Protein AF-E8ZJI5-F1 (afdb_monomer_lite)

Structure (mmCIF, N/CA/C/O backbone):
data_AF-E8ZJI5-F1
#
_entry.id   AF-E8ZJI5-F1
#
loop_
_atom_site.group_PDB
_atom_site.id
_atom_site.type_symbol
_atom_site.label_atom_id
_atom_site.label_alt_id
_atom_site.label_comp_id
_atom_site.label_asym_id
_atom_site.label_entity_id
_atom_site.label_seq_id
_atom_site.pdbx_PDB_ins_code
_atom_site.Cartn_x
_atom_site.Cartn_y
_atom_site.Cartn_z
_atom_site.occupancy
_atom_site.B_iso_or_equiv
_atom_site.auth_seq_id
_atom_site.auth_comp_id
_atom_site.auth_asym_id
_atom_site.auth_atom_id
_atom_site.pdbx_PDB_model_num
ATOM 1 N N . MET A 1 1 ? 76.045 -43.311 -10.859 1.00 39.94 1 MET A N 1
ATOM 2 C CA . MET A 1 1 ? 77.302 -42.889 -11.518 1.00 39.94 1 MET A CA 1
ATOM 3 C C . MET A 1 1 ? 77.011 -41.690 -12.413 1.00 39.94 1 MET A C 1
ATOM 5 O O . MET A 1 1 ? 76.041 -41.755 -13.151 1.00 39.94 1 MET A O 1
ATOM 9 N N . LYS A 1 2 ? 77.881 -40.670 -12.341 1.00 37.06 2 LYS A N 1
ATOM 10 C CA . LYS A 1 2 ? 78.012 -39.475 -13.206 1.00 37.06 2 LYS A CA 1
ATOM 11 C C . LYS A 1 2 ? 77.005 -38.320 -13.016 1.00 37.06 2 LYS A C 1
ATOM 13 O O . LYS A 1 2 ? 75.982 -38.214 -13.674 1.00 37.06 2 LYS A O 1
ATOM 18 N N . THR A 1 3 ? 77.405 -37.449 -12.089 1.00 43.47 3 THR A N 1
ATOM 19 C CA . THR A 1 3 ? 77.379 -35.973 -12.098 1.00 43.47 3 THR A CA 1
ATOM 20 C C . THR A 1 3 ? 77.314 -35.310 -13.476 1.00 43.47 3 THR A C 1
ATOM 22 O O . THR A 1 3 ? 78.078 -35.705 -14.350 1.00 43.47 3 THR A O 1
ATOM 25 N N . THR A 1 4 ? 76.581 -34.193 -13.606 1.00 48.53 4 THR A N 1
ATOM 26 C CA . THR A 1 4 ? 77.121 -32.931 -14.167 1.00 48.53 4 THR A CA 1
ATOM 27 C C . THR A 1 4 ? 76.266 -31.731 -13.729 1.00 48.53 4 THR A C 1
ATOM 29 O O . THR A 1 4 ? 75.104 -31.610 -14.107 1.00 48.53 4 THR A O 1
ATOM 32 N N . SER A 1 5 ? 76.859 -30.844 -12.929 1.00 48.38 5 SER A N 1
ATOM 33 C CA . SER A 1 5 ? 76.393 -29.473 -12.704 1.00 48.38 5 SER A CA 1
ATOM 34 C C . SER A 1 5 ? 76.771 -28.608 -13.907 1.00 48.38 5 SER A C 1
ATOM 36 O O . SER A 1 5 ? 77.903 -28.705 -14.377 1.00 48.38 5 SER A O 1
ATOM 38 N N . ALA A 1 6 ? 75.883 -27.720 -14.354 1.00 46.47 6 ALA A N 1
ATOM 39 C CA . ALA A 1 6 ? 76.233 -26.636 -15.270 1.00 46.47 6 ALA A CA 1
ATOM 40 C C . ALA A 1 6 ? 75.954 -25.293 -14.586 1.00 46.47 6 ALA A C 1
ATOM 42 O O . ALA A 1 6 ? 74.810 -24.884 -14.405 1.00 46.47 6 ALA A O 1
ATOM 43 N N . ILE A 1 7 ? 77.041 -24.648 -14.167 1.00 46.47 7 ILE A N 1
ATOM 44 C CA . ILE A 1 7 ? 77.102 -23.255 -13.735 1.00 46.47 7 ILE A CA 1
ATOM 45 C C . ILE A 1 7 ? 77.249 -22.423 -15.010 1.00 46.47 7 ILE A C 1
ATOM 47 O O . ILE A 1 7 ? 78.198 -22.639 -15.762 1.00 46.47 7 ILE A O 1
ATOM 51 N N . LEU A 1 8 ? 76.350 -21.466 -15.241 1.00 43.97 8 LEU A N 1
ATOM 52 C CA . LEU A 1 8 ? 76.542 -20.411 -16.236 1.00 43.97 8 LEU A CA 1
ATOM 53 C C . LEU A 1 8 ? 76.565 -19.056 -15.528 1.00 43.97 8 LEU A C 1
ATOM 55 O O . LEU A 1 8 ? 75.548 -18.470 -15.172 1.00 43.97 8 LEU A O 1
ATOM 59 N N . THR A 1 9 ? 77.809 -18.668 -15.260 1.00 46.28 9 THR A N 1
ATOM 60 C CA . THR A 1 9 ? 78.393 -17.325 -15.194 1.00 46.28 9 THR A CA 1
ATOM 61 C C . THR A 1 9 ? 77.466 -16.155 -15.518 1.00 46.28 9 THR A C 1
ATOM 63 O O . THR A 1 9 ? 76.988 -16.008 -16.642 1.00 46.28 9 THR A O 1
ATOM 66 N N . GLY A 1 10 ? 77.319 -15.269 -14.532 1.00 39.16 10 GLY A N 1
ATOM 67 C CA . GLY A 1 10 ? 76.738 -13.948 -14.702 1.00 39.16 10 GLY A CA 1
ATOM 68 C C . GLY A 1 10 ? 77.656 -13.007 -15.481 1.00 39.16 10 GLY A C 1
ATOM 69 O O . GLY A 1 10 ? 78.854 -12.916 -15.220 1.00 39.16 10 GLY A O 1
ATOM 70 N N . THR A 1 11 ? 77.056 -12.263 -16.401 1.00 43.81 11 THR A N 1
ATOM 71 C CA . THR A 1 11 ? 77.606 -11.036 -16.978 1.00 43.81 11 THR A CA 1
ATOM 72 C C . THR A 1 11 ? 76.845 -9.857 -16.394 1.00 43.81 11 THR A C 1
ATOM 74 O O . THR A 1 11 ? 75.669 -9.654 -16.692 1.00 43.81 11 THR A O 1
ATOM 77 N N . ALA A 1 12 ? 77.523 -9.079 -15.553 1.00 47.72 12 ALA A N 1
ATOM 78 C CA . ALA A 1 12 ? 77.104 -7.731 -15.213 1.00 47.72 12 ALA A CA 1
ATOM 79 C C . ALA A 1 12 ? 77.408 -6.826 -16.414 1.00 47.72 12 ALA A C 1
ATOM 81 O O . ALA A 1 12 ? 78.571 -6.610 -16.748 1.00 47.72 12 ALA A O 1
ATOM 82 N N . ALA A 1 13 ? 76.367 -6.313 -17.066 1.00 40.41 13 ALA A N 1
ATOM 83 C CA . ALA A 1 13 ? 76.476 -5.220 -18.021 1.00 40.41 13 ALA A CA 1
ATOM 84 C C . ALA A 1 13 ? 75.663 -4.041 -17.483 1.00 40.41 13 ALA A C 1
ATOM 86 O O . ALA A 1 13 ? 74.434 -4.055 -17.443 1.00 40.41 13 ALA A O 1
ATOM 87 N N . THR A 1 14 ? 76.383 -3.034 -17.007 1.00 45.28 14 THR A N 1
ATOM 88 C CA . THR A 1 14 ? 75.877 -1.702 -16.696 1.00 45.28 14 THR A CA 1
ATOM 89 C C . THR A 1 14 ? 75.552 -0.959 -17.993 1.00 45.28 14 THR A C 1
ATOM 91 O O . THR A 1 14 ? 76.446 -0.767 -18.813 1.00 45.28 14 THR A O 1
ATOM 94 N N . GLY A 1 15 ? 74.314 -0.474 -18.135 1.00 34.88 15 GLY A N 1
ATOM 95 C CA . GLY A 1 15 ? 73.959 0.611 -19.060 1.00 34.88 15 GLY A CA 1
ATOM 96 C C . GLY A 1 15 ? 73.002 0.235 -20.197 1.00 34.88 15 GLY A C 1
ATOM 97 O O . GLY A 1 15 ? 73.343 -0.560 -21.063 1.00 34.88 15 GLY A O 1
ATOM 98 N N . GLY A 1 16 ? 71.831 0.886 -20.225 1.00 34.72 16 GLY A N 1
ATOM 99 C CA . GLY A 1 16 ? 70.962 0.976 -21.407 1.00 34.72 16 GLY A CA 1
ATOM 100 C C . GLY A 1 16 ? 69.509 0.558 -21.174 1.00 34.72 16 GLY A C 1
ATOM 101 O O . GLY A 1 16 ? 69.156 -0.604 -21.334 1.00 34.72 16 GLY A O 1
ATOM 102 N N . VAL A 1 17 ? 68.642 1.518 -20.842 1.00 48.22 17 VAL A N 1
ATOM 103 C CA . VAL A 1 17 ? 67.180 1.362 -20.903 1.00 48.22 17 VAL A CA 1
ATOM 104 C C . VAL A 1 17 ? 66.718 1.471 -22.356 1.00 48.22 17 VAL A C 1
ATOM 106 O O . VAL A 1 17 ? 66.719 2.566 -22.905 1.00 48.22 17 VAL A O 1
ATOM 109 N N . VAL A 1 18 ? 66.293 0.373 -22.989 1.00 37.53 18 VAL A N 1
ATOM 110 C CA . VAL A 1 18 ? 65.524 0.456 -24.242 1.00 37.53 18 VAL A CA 1
ATOM 111 C C . VAL A 1 18 ? 64.517 -0.695 -24.343 1.00 37.53 18 VAL A C 1
ATOM 113 O O . VAL A 1 18 ? 64.884 -1.836 -24.583 1.00 37.53 18 VAL A O 1
ATOM 116 N N . GLY A 1 19 ? 63.247 -0.346 -24.116 1.00 37.66 19 GLY A N 1
ATOM 117 C CA . GLY A 1 19 ? 62.055 -0.811 -24.836 1.00 37.66 19 GLY A CA 1
ATOM 118 C C . GLY A 1 19 ? 61.791 -2.310 -25.014 1.00 37.66 19 GLY A C 1
ATOM 119 O O . GLY A 1 19 ? 62.489 -2.988 -25.754 1.00 37.66 19 GLY A O 1
ATOM 120 N N . GLY A 1 20 ? 60.642 -2.771 -24.500 1.00 36.19 20 GLY A N 1
ATOM 121 C CA . GLY A 1 20 ? 59.938 -3.891 -25.142 1.00 36.19 20 GLY A CA 1
ATOM 122 C C . GLY A 1 20 ? 59.318 -4.957 -24.245 1.00 36.19 20 GLY A C 1
ATOM 123 O O . GLY A 1 20 ? 59.154 -6.084 -24.696 1.00 36.19 20 GLY A O 1
ATOM 124 N N . GLY A 1 21 ? 58.948 -4.651 -23.000 1.00 35.22 21 GLY A N 1
ATOM 125 C CA . GLY A 1 21 ? 58.013 -5.504 -22.264 1.00 35.22 21 GLY A CA 1
ATOM 126 C C . GLY A 1 21 ? 56.609 -5.329 -22.839 1.00 35.22 21 GLY A C 1
ATOM 127 O O . GLY A 1 21 ? 55.960 -4.321 -22.566 1.00 35.22 21 GLY A O 1
ATOM 128 N N . VAL A 1 22 ? 56.149 -6.278 -23.657 1.00 41.22 22 VAL A N 1
ATOM 129 C CA . VAL A 1 22 ? 54.757 -6.334 -24.118 1.00 41.22 22 VAL A CA 1
ATOM 130 C C . VAL A 1 22 ? 53.882 -6.596 -22.894 1.00 41.22 22 VAL A C 1
ATOM 132 O O . VAL A 1 22 ? 53.711 -7.731 -22.454 1.00 41.22 22 VAL A O 1
ATOM 135 N N . LEU A 1 23 ? 53.356 -5.519 -22.314 1.00 46.84 23 LEU A N 1
ATOM 136 C CA . LEU A 1 23 ? 52.277 -5.570 -21.341 1.00 46.84 23 LEU A CA 1
ATOM 137 C C . LEU A 1 23 ? 51.040 -6.109 -22.062 1.00 46.84 23 LEU A C 1
ATOM 139 O O . LEU A 1 23 ? 50.277 -5.361 -22.673 1.00 46.84 23 LEU A O 1
ATOM 143 N N . ALA A 1 24 ? 50.831 -7.421 -21.983 1.00 45.28 24 ALA A N 1
ATOM 144 C CA . ALA A 1 24 ? 49.543 -8.044 -22.245 1.00 45.28 24 ALA A CA 1
ATOM 145 C C . ALA A 1 24 ? 48.567 -7.662 -21.116 1.00 45.28 24 ALA A C 1
ATOM 147 O O . ALA A 1 24 ? 48.206 -8.479 -20.280 1.00 45.28 24 ALA A O 1
ATOM 148 N N . ASN A 1 25 ? 48.176 -6.386 -21.074 1.00 40.84 25 ASN A N 1
ATOM 149 C CA . ASN A 1 25 ? 47.052 -5.889 -20.278 1.00 40.84 25 ASN A CA 1
ATOM 150 C C . ASN A 1 25 ? 45.928 -5.363 -21.188 1.00 40.84 25 ASN A C 1
ATOM 152 O O . ASN A 1 25 ? 45.152 -4.485 -20.818 1.00 40.84 25 ASN A O 1
ATOM 156 N N . SER A 1 26 ? 45.865 -5.891 -22.411 1.00 48.03 26 SER A N 1
ATOM 157 C CA . SER A 1 26 ? 44.694 -5.794 -23.273 1.00 48.03 26 SER A CA 1
ATOM 158 C C . SER A 1 26 ? 43.742 -6.924 -22.886 1.00 48.03 26 SER A C 1
ATOM 160 O O . SER A 1 26 ? 44.192 -8.057 -22.742 1.00 48.03 26 SER A O 1
ATOM 162 N N . LEU A 1 27 ? 42.449 -6.608 -22.760 1.00 43.88 27 LEU A N 1
ATOM 163 C CA . LEU A 1 27 ? 41.296 -7.502 -22.526 1.00 43.88 27 LEU A CA 1
ATOM 164 C C . LEU A 1 27 ? 40.673 -7.558 -21.116 1.00 43.88 27 LEU A C 1
ATOM 166 O O . LEU A 1 27 ? 39.803 -8.390 -20.881 1.00 43.88 27 LEU A O 1
ATOM 170 N N . ILE A 1 28 ? 40.957 -6.604 -20.222 1.00 43.75 28 ILE A N 1
ATOM 171 C CA . ILE A 1 28 ? 39.972 -6.228 -19.180 1.00 43.75 28 ILE A CA 1
ATOM 172 C C . ILE A 1 28 ? 39.626 -4.740 -19.290 1.00 43.75 28 ILE A C 1
ATOM 174 O O . ILE A 1 28 ? 39.420 -4.035 -18.310 1.00 43.75 28 ILE A O 1
ATOM 178 N N . SER A 1 29 ? 39.442 -4.251 -20.515 1.00 42.91 29 SER A N 1
ATOM 179 C CA . SER A 1 29 ? 38.336 -3.324 -20.728 1.00 42.91 29 SER A CA 1
ATOM 180 C C . SER A 1 29 ? 37.063 -4.162 -20.648 1.00 42.91 29 SER A C 1
ATOM 182 O O . SER A 1 29 ? 36.496 -4.544 -21.672 1.00 42.91 29 SER A O 1
ATOM 184 N N . LYS A 1 30 ? 36.628 -4.490 -19.420 1.00 46.84 30 LYS A N 1
ATOM 185 C CA . LYS A 1 30 ? 35.205 -4.718 -19.171 1.00 46.84 30 LYS A CA 1
ATOM 186 C C . LYS A 1 30 ? 34.538 -3.496 -19.781 1.00 46.84 30 LYS A C 1
ATOM 188 O O . LYS A 1 30 ? 34.668 -2.401 -19.240 1.00 46.84 30 LYS A O 1
ATOM 193 N N . SER A 1 31 ? 33.912 -3.668 -20.941 1.00 43.72 31 SER A N 1
ATOM 194 C CA . SER A 1 31 ? 32.848 -2.785 -21.388 1.00 43.72 31 SER A CA 1
ATOM 195 C C . SER A 1 31 ? 32.035 -2.498 -20.138 1.00 43.72 31 SER A C 1
ATOM 197 O O . SER A 1 31 ? 31.505 -3.449 -19.561 1.00 43.72 31 SER A O 1
ATOM 199 N N . ALA A 1 32 ? 32.070 -1.261 -19.639 1.00 53.00 32 ALA A N 1
ATOM 200 C CA . ALA A 1 32 ? 31.266 -0.876 -18.495 1.00 53.00 32 ALA A CA 1
ATOM 201 C C . ALA A 1 32 ? 29.841 -1.282 -18.864 1.00 53.00 32 ALA A C 1
ATOM 203 O O . ALA A 1 32 ? 29.252 -0.696 -19.774 1.00 53.00 32 ALA A O 1
ATOM 204 N N . SER A 1 33 ? 29.363 -2.387 -18.287 1.00 60.91 33 SER A N 1
ATOM 205 C CA . SER A 1 33 ? 28.021 -2.886 -18.522 1.00 60.91 33 SER A CA 1
ATOM 206 C C . SER A 1 33 ? 27.134 -1.744 -18.093 1.00 60.91 33 SER A C 1
ATOM 208 O O . SER A 1 33 ? 27.156 -1.347 -16.926 1.00 60.91 33 SER A O 1
ATOM 210 N N . LYS A 1 34 ? 26.501 -1.112 -19.073 1.00 84.38 34 LYS A N 1
ATOM 211 C CA . LYS A 1 34 ? 25.777 0.118 -18.836 1.00 84.38 34 LYS A CA 1
ATOM 212 C C . LYS A 1 34 ? 24.629 -0.206 -17.893 1.00 84.38 34 LYS A C 1
ATOM 214 O O . LYS A 1 34 ? 23.803 -1.045 -18.233 1.00 84.38 34 LYS A O 1
ATOM 219 N N . GLU A 1 35 ? 24.636 0.417 -16.718 1.00 92.81 35 GLU A N 1
ATOM 220 C CA . GLU A 1 35 ? 23.623 0.211 -15.682 1.00 92.81 35 GLU A CA 1
ATOM 221 C C . GLU A 1 35 ? 22.230 0.418 -16.292 1.00 92.81 35 GLU A C 1
ATOM 223 O O . GLU A 1 35 ? 21.952 1.459 -16.903 1.00 92.81 35 GLU A O 1
ATOM 228 N N . THR A 1 36 ? 21.368 -0.586 -16.170 1.00 96.44 36 THR A N 1
ATOM 229 C CA . THR A 1 36 ? 19.973 -0.491 -16.605 1.00 96.44 36 THR A CA 1
ATOM 230 C C . THR A 1 36 ? 19.117 0.183 -15.533 1.00 96.44 36 THR A C 1
ATOM 232 O O . THR A 1 36 ? 19.521 0.323 -14.376 1.00 96.44 36 THR A O 1
ATOM 235 N N . LEU A 1 37 ? 17.904 0.605 -15.891 1.00 96.44 37 LEU A N 1
ATOM 236 C CA . LEU A 1 37 ? 16.931 1.083 -14.904 1.00 96.44 37 LEU A CA 1
ATOM 237 C C . LEU A 1 37 ? 16.565 -0.019 -13.892 1.00 96.44 37 LEU A C 1
ATOM 239 O O . LEU A 1 37 ? 16.388 0.275 -12.712 1.00 96.44 37 LEU A O 1
ATOM 243 N N . GLY A 1 38 ? 16.530 -1.287 -14.309 1.00 95.06 38 GLY A N 1
ATOM 244 C CA . GLY A 1 38 ? 16.364 -2.431 -13.410 1.00 95.06 38 GLY A CA 1
ATOM 245 C C . GLY A 1 38 ? 17.505 -2.566 -12.398 1.00 95.06 38 GLY A C 1
ATOM 246 O O . GLY A 1 38 ? 17.247 -2.715 -11.202 1.00 95.06 38 GLY A O 1
ATOM 247 N N . ASP A 1 39 ? 18.758 -2.435 -12.846 1.00 95.12 39 ASP A N 1
ATOM 248 C CA . ASP A 1 39 ? 19.930 -2.462 -11.957 1.00 95.12 39 ASP A CA 1
ATOM 249 C C . ASP A 1 39 ? 19.874 -1.339 -10.916 1.00 95.12 39 ASP A C 1
ATOM 251 O O . ASP A 1 39 ? 20.183 -1.559 -9.743 1.00 95.12 39 ASP A O 1
ATOM 255 N N . TYR A 1 40 ? 19.407 -0.153 -11.319 1.00 95.50 40 TYR A N 1
ATOM 256 C CA . TYR A 1 40 ? 19.201 0.969 -10.409 1.00 95.50 40 TYR A CA 1
ATOM 257 C C . TYR A 1 40 ? 18.232 0.616 -9.273 1.00 95.50 40 TYR A C 1
ATOM 259 O O . TYR A 1 40 ? 18.590 0.781 -8.104 1.00 95.50 40 TYR A O 1
ATOM 267 N N . PHE A 1 41 ? 17.042 0.089 -9.578 1.00 96.00 41 PHE A N 1
ATOM 268 C CA . PHE A 1 41 ? 16.063 -0.274 -8.545 1.00 96.00 41 PHE A CA 1
ATOM 269 C C . PHE A 1 41 ? 16.567 -1.401 -7.638 1.00 96.00 41 PHE A C 1
ATOM 271 O O . PHE A 1 41 ? 16.443 -1.309 -6.412 1.00 96.00 41 PHE A O 1
ATOM 278 N N . ASN A 1 42 ? 17.244 -2.399 -8.210 1.00 94.06 42 ASN A N 1
ATOM 279 C CA . ASN A 1 42 ? 17.876 -3.472 -7.444 1.00 94.06 42 ASN A CA 1
ATOM 280 C C . ASN A 1 42 ? 18.959 -2.932 -6.494 1.00 94.06 42 ASN A C 1
ATOM 282 O O . ASN A 1 42 ? 19.007 -3.318 -5.325 1.00 94.06 42 ASN A O 1
ATOM 286 N N . SER A 1 43 ? 19.786 -1.978 -6.944 1.00 94.88 43 SER A N 1
ATOM 287 C CA . SER A 1 43 ? 20.812 -1.335 -6.105 1.00 94.88 43 SER A CA 1
ATOM 288 C C . SER A 1 43 ? 20.215 -0.554 -4.926 1.00 94.88 43 SER A C 1
ATOM 290 O O . SER A 1 43 ? 20.830 -0.447 -3.863 1.00 94.88 43 SER A O 1
ATOM 292 N N . LYS A 1 44 ? 18.987 -0.045 -5.090 1.00 94.81 44 LYS A N 1
ATOM 293 C CA . LYS A 1 44 ? 18.206 0.632 -4.048 1.00 94.81 44 LYS A CA 1
ATOM 294 C C . LYS A 1 44 ? 17.447 -0.332 -3.138 1.00 94.81 44 LYS A C 1
ATOM 296 O O . LYS A 1 44 ? 16.786 0.129 -2.212 1.00 94.81 44 LYS A O 1
ATOM 301 N N . LYS A 1 45 ? 17.569 -1.647 -3.360 1.00 93.69 45 LYS A N 1
ATOM 302 C CA . LYS A 1 45 ? 16.817 -2.698 -2.654 1.00 93.69 45 LYS A CA 1
ATOM 303 C C . LYS A 1 45 ? 15.300 -2.523 -2.787 1.00 93.69 45 LYS A C 1
ATOM 305 O O . LYS A 1 45 ? 14.546 -2.906 -1.896 1.00 93.69 45 LYS A O 1
ATOM 310 N N . LEU A 1 46 ? 14.861 -1.926 -3.893 1.00 94.50 46 LEU A N 1
ATOM 311 C CA . LEU A 1 46 ? 13.451 -1.778 -4.213 1.00 94.50 46 LEU A CA 1
ATOM 312 C C . LEU A 1 46 ? 12.964 -3.050 -4.903 1.00 94.50 46 LEU A C 1
ATOM 314 O O . LEU A 1 46 ? 13.632 -3.589 -5.782 1.00 94.50 46 LEU A O 1
ATOM 318 N N . THR A 1 47 ? 11.805 -3.545 -4.476 1.00 95.12 47 THR A N 1
ATOM 319 C CA . THR A 1 47 ? 11.244 -4.792 -5.007 1.00 95.12 47 THR A CA 1
ATOM 320 C C . THR A 1 47 ? 10.380 -4.484 -6.221 1.00 95.12 47 THR A C 1
ATOM 322 O O . THR A 1 47 ? 9.394 -3.756 -6.118 1.00 95.12 47 THR A O 1
ATOM 325 N N . LEU A 1 48 ? 10.749 -5.036 -7.373 1.00 96.69 48 LEU A N 1
ATOM 326 C CA . LEU A 1 48 ? 9.970 -4.926 -8.604 1.00 96.69 48 LEU A CA 1
ATOM 327 C C . LEU A 1 48 ? 8.747 -5.844 -8.535 1.00 96.69 48 LEU A C 1
ATOM 329 O O . LEU A 1 48 ? 8.858 -6.979 -8.072 1.00 96.69 48 LEU A O 1
ATOM 333 N N . ILE A 1 49 ? 7.602 -5.406 -9.058 1.00 96.56 49 ILE A N 1
ATOM 334 C CA . ILE A 1 49 ? 6.393 -6.244 -9.119 1.00 96.56 49 ILE A CA 1
ATOM 335 C C . ILE A 1 49 ? 6.680 -7.538 -9.883 1.00 96.56 49 ILE A C 1
ATOM 337 O O . ILE A 1 49 ? 6.324 -8.609 -9.411 1.00 96.56 49 ILE A O 1
ATOM 341 N N . SER A 1 50 ? 7.430 -7.458 -10.985 1.00 94.19 50 SER A N 1
ATOM 342 C CA . SER A 1 50 ? 7.823 -8.607 -11.813 1.00 94.19 50 SER A CA 1
ATOM 343 C C . SER A 1 50 ? 8.746 -9.622 -11.126 1.00 94.19 50 SER A C 1
ATOM 345 O O . SER A 1 50 ? 9.155 -10.584 -11.765 1.00 94.19 50 SER A O 1
ATOM 347 N N . SER A 1 51 ? 9.154 -9.380 -9.877 1.00 94.50 51 SER A N 1
ATOM 348 C CA . SER A 1 51 ? 9.931 -10.338 -9.077 1.00 94.50 51 SER A CA 1
ATOM 349 C C . SER A 1 51 ? 9.058 -11.197 -8.154 1.00 94.50 51 SER A C 1
ATOM 351 O O . SER A 1 51 ? 9.568 -12.109 -7.505 1.00 94.50 51 SER A O 1
ATOM 353 N N . LEU A 1 52 ? 7.753 -10.908 -8.083 1.00 93.75 52 LEU A N 1
ATOM 354 C CA . LEU A 1 52 ? 6.779 -11.718 -7.360 1.00 93.75 52 LEU A CA 1
ATOM 355 C C . LEU A 1 52 ? 6.503 -13.043 -8.083 1.00 93.75 52 LEU A C 1
ATOM 357 O O . LEU A 1 52 ? 6.666 -13.153 -9.293 1.00 93.75 52 LEU A O 1
ATOM 361 N N . GLU A 1 53 ? 6.023 -14.033 -7.331 1.00 92.38 53 GLU A N 1
ATOM 362 C CA . GLU A 1 53 ? 5.467 -15.271 -7.887 1.00 92.38 53 GLU A CA 1
ATOM 363 C C . GLU A 1 53 ? 4.253 -14.970 -8.783 1.00 92.38 53 GLU A C 1
ATOM 365 O O . GLU A 1 53 ? 3.415 -14.146 -8.411 1.00 92.38 53 GLU A O 1
ATOM 370 N N . ASP A 1 54 ? 4.122 -15.664 -9.919 1.00 86.06 54 ASP A N 1
ATOM 371 C CA . ASP A 1 54 ? 3.143 -15.385 -10.984 1.00 86.06 54 ASP A CA 1
ATOM 372 C C . ASP A 1 54 ? 1.714 -15.107 -10.476 1.00 86.06 54 ASP A C 1
ATOM 374 O O . ASP A 1 54 ? 1.075 -14.130 -10.878 1.00 86.06 54 ASP A O 1
ATOM 378 N N . SER A 1 55 ? 1.202 -15.922 -9.543 1.00 85.56 55 SER A N 1
ATOM 379 C CA . SER A 1 55 ? -0.159 -15.759 -9.003 1.00 85.56 55 SER A CA 1
ATOM 380 C C . SER A 1 55 ? -0.344 -14.490 -8.165 1.00 85.56 55 SER A C 1
ATOM 382 O O . SER A 1 55 ? -1.459 -13.978 -8.040 1.00 85.56 55 SER A O 1
ATOM 384 N N . LYS A 1 56 ? 0.736 -13.999 -7.552 1.00 92.25 56 LYS A N 1
ATOM 385 C CA . LYS A 1 56 ? 0.765 -12.761 -6.762 1.00 92.25 56 LYS A CA 1
ATOM 386 C C . LYS A 1 56 ? 1.019 -11.561 -7.663 1.00 92.25 56 LYS A C 1
ATOM 388 O O . LYS A 1 56 ? 0.392 -10.518 -7.486 1.00 92.25 56 LYS A O 1
ATOM 393 N N . GLU A 1 57 ? 1.895 -11.742 -8.646 1.00 94.69 57 GLU A N 1
ATOM 394 C CA . GLU A 1 57 ? 2.251 -10.747 -9.647 1.00 94.69 57 GLU A CA 1
ATOM 395 C C . GLU A 1 57 ? 1.011 -10.248 -10.402 1.00 94.69 57 GLU A C 1
ATOM 397 O O . GLU A 1 57 ? 0.783 -9.043 -10.489 1.00 94.69 57 GLU A O 1
ATOM 402 N N . ASP A 1 58 ? 0.165 -11.161 -10.892 1.00 94.00 58 ASP A N 1
ATOM 403 C CA . ASP A 1 58 ? -1.024 -10.796 -11.672 1.00 94.00 58 ASP A CA 1
ATOM 404 C C . ASP A 1 58 ? -2.016 -9.928 -10.877 1.00 94.00 58 ASP A C 1
ATOM 406 O O . ASP A 1 58 ? -2.495 -8.891 -11.353 1.00 94.00 58 ASP A O 1
ATOM 410 N N . LYS A 1 59 ? -2.279 -10.315 -9.622 1.00 95.38 59 LYS A N 1
ATOM 411 C CA . LYS A 1 59 ? -3.132 -9.542 -8.708 1.00 95.38 59 LYS A CA 1
ATOM 412 C C . LYS A 1 59 ? -2.527 -8.173 -8.416 1.00 95.38 59 LYS A C 1
ATOM 414 O O . LYS A 1 59 ? -3.253 -7.179 -8.380 1.00 95.38 59 LYS A O 1
ATOM 419 N N . GLN A 1 60 ? -1.208 -8.112 -8.244 1.00 97.44 60 GLN A N 1
ATOM 420 C CA . GLN A 1 60 ? -0.499 -6.865 -7.991 1.00 97.44 60 GLN A CA 1
ATOM 421 C C . GLN A 1 60 ? -0.636 -5.890 -9.163 1.00 97.44 60 GLN A C 1
ATOM 423 O O . GLN A 1 60 ? -0.989 -4.730 -8.951 1.00 97.44 60 GLN A O 1
ATOM 428 N N . TRP A 1 61 ? -0.439 -6.356 -10.398 1.00 97.25 61 TRP A N 1
ATOM 429 C CA . TRP A 1 61 ? -0.621 -5.524 -11.589 1.00 97.25 61 TRP A CA 1
ATOM 430 C C . TRP A 1 61 ? -2.050 -5.007 -11.730 1.00 97.25 61 TRP A C 1
ATOM 432 O O . TRP A 1 61 ? -2.251 -3.836 -12.058 1.00 97.25 61 TRP A O 1
ATOM 442 N N . SER A 1 62 ? -3.045 -5.849 -11.438 1.00 96.19 62 SER A N 1
ATOM 443 C CA . SER A 1 62 ? -4.454 -5.443 -11.449 1.00 96.19 62 SER A CA 1
ATOM 444 C C . SER A 1 62 ? -4.727 -4.297 -10.469 1.00 96.19 62 SER A C 1
ATOM 446 O O . SER A 1 62 ? -5.391 -3.314 -10.812 1.00 96.19 62 SER A O 1
ATOM 448 N N . GLU A 1 63 ? -4.189 -4.400 -9.255 1.00 96.00 63 GLU A N 1
ATOM 449 C CA . GLU A 1 63 ? -4.321 -3.381 -8.217 1.00 96.00 63 GLU A CA 1
ATOM 450 C C . GLU A 1 63 ? -3.588 -2.079 -8.579 1.00 96.00 63 GLU A C 1
ATOM 452 O O . GLU A 1 63 ? -4.133 -0.994 -8.367 1.00 96.00 63 GLU A O 1
ATOM 457 N N . GLU A 1 64 ? -2.367 -2.140 -9.113 1.00 95.44 64 GLU A N 1
ATOM 458 C CA . GLU A 1 64 ? -1.610 -0.943 -9.513 1.00 95.44 64 GLU A CA 1
ATOM 459 C C . GLU A 1 64 ? -2.236 -0.211 -10.700 1.00 95.44 64 GLU A C 1
ATOM 461 O O . GLU A 1 64 ? -2.354 1.018 -10.672 1.00 95.44 64 GLU A O 1
ATOM 466 N N . PHE A 1 65 ? -2.696 -0.954 -11.709 1.00 96.19 65 PHE A N 1
ATOM 467 C CA . PHE A 1 65 ? -3.360 -0.365 -12.865 1.00 96.19 65 PHE A CA 1
ATOM 468 C C . PHE A 1 65 ? -4.674 0.310 -12.470 1.00 96.19 65 PHE A C 1
ATOM 470 O O . PHE A 1 65 ? -4.920 1.448 -12.862 1.00 96.19 65 PHE A O 1
ATOM 477 N N . THR A 1 66 ? -5.501 -0.353 -11.655 1.00 95.50 66 THR A N 1
ATOM 478 C CA . THR A 1 66 ? -6.796 0.195 -11.216 1.00 95.50 66 THR A CA 1
ATOM 479 C C . THR A 1 66 ? -6.627 1.477 -10.408 1.00 95.50 66 THR A C 1
ATOM 481 O O . THR A 1 66 ? -7.373 2.433 -10.610 1.00 95.50 66 THR A O 1
ATOM 484 N N . LEU A 1 67 ? -5.628 1.520 -9.524 1.00 94.31 67 LEU A N 1
ATOM 485 C CA . LEU A 1 67 ? -5.384 2.667 -8.653 1.00 94.31 67 LEU A CA 1
ATOM 486 C C . LEU A 1 67 ? -5.078 3.955 -9.424 1.00 94.31 67 LEU A C 1
ATOM 488 O O . LEU A 1 67 ? -5.479 5.031 -8.994 1.00 94.31 67 LEU A O 1
ATOM 492 N N . ASP A 1 68 ? -4.336 3.859 -10.526 1.00 94.56 68 ASP A N 1
ATOM 493 C CA . ASP A 1 68 ? -3.773 5.035 -11.196 1.00 94.56 68 ASP A CA 1
ATOM 494 C C . ASP A 1 68 ? -4.054 5.065 -12.702 1.00 94.56 68 ASP A C 1
ATOM 496 O O . ASP A 1 68 ? -3.354 5.730 -13.468 1.00 94.56 68 ASP A O 1
ATOM 500 N N . GLN A 1 69 ? -5.107 4.359 -13.123 1.00 94.75 69 GLN A N 1
ATOM 501 C CA . GLN A 1 69 ? -5.472 4.153 -14.524 1.00 94.75 69 GLN A CA 1
ATOM 502 C C . GLN A 1 69 ? -5.509 5.462 -15.319 1.00 94.75 69 GLN A C 1
ATOM 504 O O . GLN A 1 69 ? -4.999 5.527 -16.437 1.00 94.75 69 GLN A O 1
ATOM 509 N N . ALA A 1 70 ? -6.116 6.510 -14.756 1.00 94.00 70 ALA A N 1
ATOM 510 C CA . ALA A 1 70 ? -6.258 7.796 -15.432 1.00 94.00 70 ALA A CA 1
ATOM 511 C C . ALA A 1 70 ? -4.895 8.447 -15.723 1.00 94.00 70 ALA A C 1
ATOM 513 O O . ALA A 1 70 ? -4.671 8.943 -16.826 1.00 94.00 70 ALA A O 1
ATOM 514 N N . ASN A 1 71 ? -3.966 8.407 -14.763 1.00 94.88 71 ASN A N 1
ATOM 515 C CA . ASN A 1 71 ? -2.633 8.984 -14.936 1.00 94.88 71 ASN A CA 1
ATOM 516 C C . ASN A 1 71 ? -1.751 8.125 -15.846 1.00 94.88 71 ASN A C 1
ATOM 518 O O . ASN A 1 71 ? -0.998 8.680 -16.641 1.00 94.88 71 ASN A O 1
ATOM 522 N N . ILE A 1 72 ? -1.885 6.797 -15.784 1.00 95.75 72 ILE A N 1
ATOM 523 C CA . ILE A 1 72 ? -1.198 5.867 -16.689 1.00 95.75 72 ILE A CA 1
ATOM 524 C C . ILE A 1 72 ? -1.618 6.134 -18.139 1.00 95.75 72 ILE A C 1
ATOM 526 O O . ILE A 1 72 ? -0.768 6.378 -18.990 1.00 95.75 72 ILE A O 1
ATOM 530 N N . LYS A 1 73 ? -2.929 6.190 -18.413 1.00 94.38 73 LYS A N 1
ATOM 531 C CA . LYS A 1 73 ? -3.459 6.478 -19.758 1.00 94.38 73 LYS A CA 1
ATOM 532 C C . LYS A 1 73 ? -3.096 7.880 -20.250 1.00 94.38 73 LYS A C 1
ATOM 534 O O . LYS A 1 73 ? -2.920 8.081 -21.447 1.00 94.38 73 LYS A O 1
ATOM 539 N N . LYS A 1 74 ? -2.996 8.855 -19.340 1.00 95.81 74 LYS A N 1
ATOM 540 C CA . LYS A 1 74 ? -2.540 10.214 -19.665 1.00 95.81 74 LYS A CA 1
ATOM 541 C C . LYS A 1 74 ? -1.057 10.245 -20.039 1.00 95.81 74 LYS A C 1
ATOM 543 O O . LYS A 1 74 ? -0.673 11.038 -20.891 1.00 95.81 74 LYS A O 1
ATOM 548 N N . TYR A 1 75 ? -0.241 9.423 -19.385 1.00 95.88 75 TYR A N 1
ATOM 549 C CA . TYR A 1 75 ? 1.183 9.304 -19.674 1.00 95.88 75 TYR A CA 1
ATOM 550 C C . TYR A 1 75 ? 1.433 8.597 -21.008 1.00 95.88 75 TYR A C 1
ATOM 552 O O . TYR A 1 75 ? 2.142 9.130 -21.856 1.00 95.88 75 TYR A O 1
ATOM 560 N N . ASP A 1 76 ? 0.802 7.440 -21.217 1.00 94.44 76 ASP A N 1
ATOM 561 C CA . ASP A 1 76 ? 0.816 6.741 -22.497 1.00 94.44 76 ASP A CA 1
ATOM 562 C C . ASP A 1 76 ? -0.546 6.090 -22.765 1.00 94.44 76 ASP A C 1
ATOM 564 O O . ASP A 1 76 ? -0.929 5.085 -22.164 1.00 94.44 76 ASP A O 1
ATOM 568 N N . SER A 1 77 ? -1.264 6.653 -23.738 1.00 94.69 77 SER A N 1
ATOM 569 C CA . SER A 1 77 ? -2.580 6.173 -24.176 1.00 94.69 77 SER A CA 1
ATOM 570 C C . SER A 1 77 ? -2.591 4.724 -24.686 1.00 94.69 77 SER A C 1
ATOM 572 O O . SER A 1 77 ? -3.660 4.119 -24.765 1.00 94.69 77 SER A O 1
ATOM 574 N N . LYS A 1 78 ? -1.427 4.146 -25.019 1.00 95.69 78 LYS A N 1
ATOM 575 C CA . LYS A 1 78 ? -1.301 2.742 -25.440 1.00 95.69 78 LYS A CA 1
ATOM 576 C C . LYS A 1 78 ? -1.408 1.769 -24.265 1.00 95.69 78 LYS A C 1
ATOM 578 O O . LYS A 1 78 ? -1.730 0.597 -24.481 1.00 95.69 78 LYS A O 1
ATOM 583 N N . ILE A 1 79 ? -1.162 2.232 -23.039 1.00 96.38 79 ILE A N 1
ATOM 584 C CA . ILE A 1 79 ? -1.286 1.426 -21.823 1.00 96.38 79 ILE A CA 1
ATOM 585 C C . ILE A 1 79 ? -2.761 1.389 -21.415 1.00 96.38 79 ILE A C 1
ATOM 587 O O . ILE A 1 79 ? -3.264 2.225 -20.663 1.00 96.38 79 ILE A O 1
ATOM 591 N N . THR A 1 80 ? -3.479 0.426 -21.984 1.00 95.31 80 THR A N 1
ATOM 592 C CA . THR A 1 80 ? -4.943 0.325 -21.890 1.00 95.31 80 THR A CA 1
ATOM 593 C C . THR A 1 80 ? -5.428 -0.665 -20.835 1.00 95.31 80 THR A C 1
ATOM 595 O O . THR A 1 80 ? -6.569 -0.536 -20.385 1.00 95.31 80 THR A O 1
ATOM 598 N N . ASP A 1 81 ? -4.562 -1.578 -20.399 1.00 96.62 81 ASP A N 1
ATOM 599 C CA . ASP A 1 81 ? -4.822 -2.629 -19.416 1.00 96.62 81 ASP A CA 1
ATOM 600 C C . ASP A 1 81 ? -3.564 -2.942 -18.574 1.00 96.62 81 ASP A C 1
ATOM 602 O O . ASP A 1 81 ? -2.498 -2.327 -18.739 1.00 96.62 81 ASP A O 1
ATOM 606 N N . LYS A 1 82 ? -3.701 -3.890 -17.636 1.00 96.19 82 LYS A N 1
ATOM 607 C CA . LYS A 1 82 ? -2.620 -4.294 -16.727 1.00 96.19 82 LYS A CA 1
ATOM 608 C C . LYS A 1 82 ? -1.493 -5.027 -17.466 1.00 96.19 82 LYS A C 1
ATOM 610 O O . LYS A 1 82 ? -0.332 -4.886 -17.091 1.00 96.19 82 LYS A O 1
ATOM 615 N N . GLU A 1 83 ? -1.801 -5.762 -18.530 1.00 97.19 83 GLU A N 1
ATOM 616 C CA . GLU A 1 83 ? -0.843 -6.520 -19.335 1.00 97.19 83 GLU A CA 1
ATOM 617 C C . GLU A 1 83 ? 0.081 -5.581 -20.117 1.00 97.19 83 GLU A C 1
ATOM 619 O O . GLU A 1 83 ? 1.297 -5.786 -20.168 1.00 97.19 83 GLU A O 1
ATOM 624 N N . LYS A 1 84 ? -0.472 -4.501 -20.678 1.00 97.81 84 LYS A N 1
ATOM 625 C CA . LYS A 1 84 ? 0.294 -3.432 -21.323 1.00 97.81 84 LYS A CA 1
ATOM 626 C C . LYS A 1 84 ? 1.153 -2.677 -20.323 1.00 97.81 84 LYS A C 1
ATOM 628 O O . LYS A 1 84 ? 2.293 -2.362 -20.656 1.00 97.81 84 LYS A O 1
ATOM 633 N N . LEU A 1 85 ? 0.653 -2.430 -19.110 1.00 97.81 85 LEU A N 1
ATOM 634 C CA . LEU A 1 85 ? 1.458 -1.814 -18.053 1.00 97.81 85 LEU A CA 1
ATOM 635 C C . LEU A 1 85 ? 2.636 -2.718 -17.670 1.00 97.81 85 LEU A C 1
ATOM 637 O O . LEU A 1 85 ? 3.775 -2.256 -17.644 1.00 97.81 85 LEU A O 1
ATOM 641 N N . LYS A 1 86 ? 2.375 -4.013 -17.450 1.00 97.38 86 LYS A N 1
ATOM 642 C CA . LYS A 1 86 ? 3.400 -5.026 -17.164 1.00 97.38 86 LYS A CA 1
ATOM 643 C C . LYS A 1 86 ? 4.470 -5.055 -18.256 1.00 97.38 86 LYS A C 1
ATOM 645 O O . LYS A 1 86 ? 5.655 -4.952 -17.945 1.00 97.38 86 LYS A O 1
ATOM 650 N N . SER A 1 87 ? 4.067 -5.138 -19.526 1.00 97.50 87 SER A N 1
ATOM 651 C CA . SER A 1 87 ? 4.997 -5.131 -20.664 1.00 97.50 87 SER A CA 1
ATOM 652 C C . SER A 1 87 ? 5.823 -3.846 -20.709 1.00 97.50 87 SER A C 1
ATOM 654 O O . SER A 1 87 ? 7.044 -3.906 -20.828 1.00 97.50 87 SER A O 1
ATOM 656 N N . TRP A 1 88 ? 5.176 -2.686 -20.557 1.00 97.94 88 TRP A N 1
ATOM 657 C CA . TRP A 1 88 ? 5.858 -1.394 -20.547 1.00 97.94 88 TRP A CA 1
ATOM 658 C C . TRP A 1 88 ? 6.904 -1.313 -19.430 1.00 97.94 88 TRP A C 1
ATOM 660 O O . TRP A 1 88 ? 8.035 -0.899 -19.685 1.00 97.94 88 TRP A O 1
ATOM 670 N N . CYS A 1 89 ? 6.565 -1.764 -18.220 1.00 97.81 89 CYS A N 1
ATOM 671 C CA . CYS A 1 89 ? 7.497 -1.841 -17.099 1.00 97.81 89 CYS A CA 1
ATOM 672 C C . CYS A 1 89 ? 8.693 -2.744 -17.424 1.00 97.81 89 CYS A C 1
ATOM 674 O O . CYS A 1 89 ? 9.841 -2.329 -17.271 1.00 97.81 89 CYS A O 1
ATOM 676 N N . GLN A 1 90 ? 8.442 -3.967 -17.900 1.00 96.81 90 GLN A N 1
ATOM 677 C CA . GLN A 1 90 ? 9.490 -4.944 -18.204 1.00 96.81 90 GLN A CA 1
ATOM 678 C C . GLN A 1 90 ? 10.455 -4.459 -19.289 1.00 96.81 90 GLN A C 1
ATOM 680 O O . GLN A 1 90 ? 11.657 -4.704 -19.191 1.00 96.81 90 GLN A O 1
ATOM 685 N N . ASP A 1 91 ? 9.953 -3.776 -20.314 1.00 97.38 91 ASP A N 1
ATOM 686 C CA . ASP A 1 91 ? 10.792 -3.258 -21.393 1.00 97.38 91 ASP A CA 1
ATOM 687 C C . ASP A 1 91 ? 11.550 -2.003 -20.970 1.00 97.38 91 ASP A C 1
ATOM 689 O O . ASP A 1 91 ? 12.750 -1.891 -21.227 1.00 97.38 91 ASP A O 1
ATOM 693 N N . SER A 1 92 ? 10.895 -1.109 -20.230 1.00 97.38 92 SER A N 1
ATOM 694 C CA . SER A 1 92 ? 11.517 0.109 -19.712 1.00 97.38 92 SER A CA 1
ATOM 695 C C . SER A 1 92 ? 12.643 -0.192 -18.720 1.00 97.38 92 SER A C 1
ATOM 697 O O . SER A 1 92 ? 13.683 0.459 -18.755 1.00 97.38 92 SER A O 1
ATOM 699 N N . LEU A 1 93 ? 12.504 -1.222 -17.879 1.00 96.88 93 LEU A N 1
ATOM 700 C CA . LEU A 1 93 ? 13.545 -1.624 -16.923 1.00 96.88 93 LEU A CA 1
ATOM 701 C C . LEU A 1 93 ? 14.846 -2.090 -17.598 1.00 96.88 93 LEU A C 1
ATOM 703 O O . LEU A 1 93 ? 15.910 -1.986 -16.991 1.00 96.88 93 LEU A O 1
ATOM 707 N N . LYS A 1 94 ? 14.792 -2.562 -18.850 1.00 96.56 94 LYS A N 1
ATOM 708 C CA . LYS A 1 94 ? 15.976 -2.993 -19.620 1.00 96.56 94 LYS A CA 1
ATOM 709 C C . LYS A 1 94 ? 16.741 -1.818 -20.240 1.00 96.56 94 LYS A C 1
ATOM 711 O O . LYS A 1 94 ? 17.838 -2.015 -20.761 1.00 96.56 94 LYS A O 1
ATOM 716 N N . LEU A 1 95 ? 16.170 -0.612 -20.228 1.00 96.56 95 LEU A N 1
ATOM 717 C CA . LEU A 1 95 ? 16.784 0.565 -20.836 1.00 96.56 95 LEU A CA 1
ATOM 718 C C . LEU A 1 95 ? 17.986 1.058 -20.020 1.00 96.56 95 LEU A C 1
ATOM 720 O O . LEU A 1 95 ? 18.025 0.963 -18.794 1.00 96.56 95 LEU A O 1
ATOM 724 N N . GLU A 1 96 ? 18.966 1.626 -20.725 1.00 96.31 96 GLU A N 1
ATOM 725 C CA . GLU A 1 96 ? 20.160 2.250 -20.145 1.00 96.31 96 GLU A CA 1
ATOM 726 C C . GLU A 1 96 ? 19.754 3.439 -19.258 1.00 96.31 96 GLU A C 1
ATOM 728 O O . GLU A 1 96 ? 19.217 4.430 -19.760 1.00 96.31 96 GLU A O 1
ATOM 733 N N . LYS A 1 97 ? 20.047 3.371 -17.954 1.00 94.44 97 LYS A N 1
ATOM 734 C CA . LYS A 1 97 ? 19.644 4.377 -16.958 1.00 94.44 97 LYS A CA 1
ATOM 735 C C . LYS A 1 97 ? 20.093 5.780 -17.332 1.00 94.44 97 LYS A C 1
A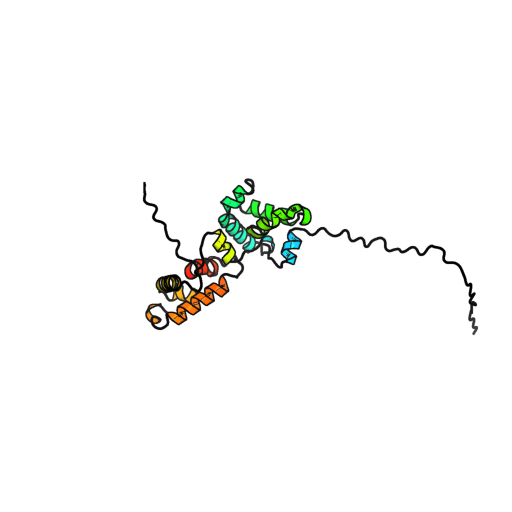TOM 737 O O . LYS A 1 97 ? 19.300 6.710 -17.262 1.00 94.44 97 LYS A O 1
ATOM 742 N N . GLU A 1 98 ? 21.351 5.943 -17.741 1.00 93.19 98 GLU A N 1
ATOM 743 C CA . GLU A 1 98 ? 21.933 7.267 -17.998 1.00 93.19 98 GLU A CA 1
ATOM 744 C C . GLU A 1 98 ? 21.191 8.063 -19.077 1.00 93.19 98 GLU A C 1
ATOM 746 O O . GLU A 1 98 ? 21.177 9.290 -19.025 1.00 93.19 98 GLU A O 1
ATOM 751 N N . LYS A 1 99 ? 20.532 7.371 -20.011 1.00 95.62 99 LYS A N 1
ATOM 752 C CA . LYS A 1 99 ? 19.771 7.982 -21.106 1.00 95.62 99 LYS A CA 1
ATOM 753 C C . LYS A 1 99 ? 18.278 8.128 -20.828 1.00 95.62 99 LYS A C 1
ATOM 755 O O . LYS A 1 99 ? 17.614 8.783 -21.617 1.00 95.62 99 LYS A O 1
ATOM 760 N N . ASN A 1 100 ? 17.774 7.483 -19.776 1.00 96.44 100 ASN A N 1
ATOM 761 C CA . ASN A 1 100 ? 16.341 7.327 -19.519 1.00 96.44 100 ASN A CA 1
ATOM 762 C C . ASN A 1 100 ? 15.990 7.643 -18.049 1.00 96.44 100 ASN A C 1
ATOM 764 O O . ASN A 1 100 ? 15.113 7.017 -17.449 1.00 96.44 100 ASN A O 1
ATOM 768 N N . LYS A 1 101 ? 16.724 8.568 -17.411 1.00 95.50 101 LYS A N 1
ATOM 769 C CA . LYS A 1 101 ? 16.547 8.911 -15.983 1.00 95.50 101 LYS A CA 1
ATOM 770 C C . LYS A 1 101 ? 15.162 9.484 -15.690 1.00 95.50 101 LYS A C 1
ATOM 772 O O . LYS A 1 101 ? 14.657 9.336 -14.583 1.00 95.50 101 LYS A O 1
ATOM 777 N N . GLU A 1 102 ? 14.542 10.117 -16.675 1.00 96.38 102 GLU A N 1
ATOM 778 C CA . GLU A 1 102 ? 13.185 10.651 -16.616 1.00 96.38 102 GLU A CA 1
ATOM 779 C C . GLU A 1 102 ? 12.117 9.569 -16.410 1.00 96.38 102 GLU A C 1
ATOM 781 O O . GLU A 1 102 ? 11.043 9.872 -15.896 1.00 96.38 102 GLU A O 1
ATOM 786 N N . LEU A 1 103 ? 12.410 8.304 -16.740 1.00 96.94 103 LEU A N 1
ATOM 787 C CA . LEU A 1 103 ? 11.494 7.185 -16.505 1.00 96.94 103 LEU A CA 1
ATOM 788 C C . LEU A 1 103 ? 11.483 6.715 -15.048 1.00 96.94 103 LEU A C 1
ATOM 790 O O . LEU A 1 103 ? 10.514 6.086 -14.630 1.00 96.94 103 LEU A O 1
ATOM 794 N N . ILE A 1 104 ? 12.520 7.028 -14.260 1.00 96.88 104 ILE A N 1
ATOM 795 C CA . ILE A 1 104 ? 12.655 6.585 -12.863 1.00 96.88 104 ILE A CA 1
ATOM 796 C C . ILE A 1 104 ? 11.399 6.871 -12.026 1.00 96.88 104 ILE A C 1
ATOM 798 O O . ILE A 1 104 ? 10.867 5.913 -11.470 1.00 96.88 104 ILE A O 1
ATOM 802 N N . PRO A 1 105 ? 10.862 8.108 -11.948 1.00 96.12 105 PRO A N 1
ATOM 803 C CA . PRO A 1 105 ? 9.673 8.372 -11.135 1.00 96.12 105 PRO A CA 1
ATOM 804 C C . PRO A 1 105 ? 8.436 7.587 -11.598 1.00 96.12 105 PRO A C 1
ATOM 806 O O . PRO A 1 105 ? 7.593 7.237 -10.777 1.00 96.12 105 PRO A O 1
ATOM 809 N N . HIS A 1 106 ? 8.317 7.277 -12.891 1.00 96.62 106 HIS A N 1
ATOM 810 C CA . HIS A 1 106 ? 7.205 6.484 -13.421 1.00 96.62 106 HIS A CA 1
ATOM 811 C C . HIS A 1 106 ? 7.364 4.996 -13.093 1.00 96.62 106 HIS A C 1
ATOM 813 O O . HIS A 1 106 ? 6.411 4.350 -12.659 1.00 96.62 106 HIS A O 1
ATOM 819 N N . LEU A 1 107 ? 8.580 4.467 -13.237 1.00 96.94 107 LEU A N 1
ATOM 820 C CA . LEU A 1 107 ? 8.908 3.089 -12.880 1.00 96.94 107 LEU A CA 1
ATOM 821 C C . LEU A 1 107 ? 8.791 2.846 -11.374 1.00 96.94 107 LEU A C 1
ATOM 823 O O . LEU A 1 107 ? 8.235 1.833 -10.960 1.00 96.94 107 LEU A O 1
ATOM 827 N N . GLU A 1 108 ? 9.245 3.791 -10.554 1.00 95.94 108 GLU A N 1
ATOM 828 C CA . GLU A 1 108 ? 9.082 3.737 -9.101 1.00 95.94 108 GLU A CA 1
ATOM 829 C C . GLU A 1 108 ? 7.602 3.761 -8.704 1.00 95.94 108 GLU A C 1
ATOM 831 O O . GLU A 1 108 ? 7.183 3.040 -7.804 1.00 95.94 108 GLU A O 1
ATOM 836 N N . LYS A 1 109 ? 6.784 4.549 -9.411 1.00 95.44 109 LYS A N 1
ATOM 837 C CA . LYS A 1 109 ? 5.352 4.664 -9.124 1.00 95.44 109 LYS A CA 1
ATOM 838 C C . LYS A 1 109 ? 4.546 3.432 -9.540 1.00 95.44 109 LYS A C 1
ATOM 840 O O . LYS A 1 109 ? 3.572 3.112 -8.861 1.00 95.44 109 LYS A O 1
ATOM 845 N N . TRP A 1 110 ? 4.883 2.796 -10.664 1.00 96.56 110 TRP A N 1
ATOM 846 C CA . TRP A 1 110 ? 4.021 1.781 -11.288 1.00 96.56 110 TRP A CA 1
ATOM 847 C C . TRP A 1 110 ? 4.620 0.381 -11.380 1.00 96.56 110 TRP A C 1
ATOM 849 O O . TRP A 1 110 ? 3.859 -0.570 -11.508 1.00 96.56 110 TRP A O 1
ATOM 859 N N . CYS A 1 111 ? 5.943 0.237 -11.327 1.00 97.62 111 CYS A N 1
ATOM 860 C CA . CYS A 1 111 ? 6.633 -1.042 -11.532 1.00 97.62 111 CYS A CA 1
ATOM 861 C C . CYS A 1 111 ? 7.310 -1.579 -10.264 1.00 97.62 111 CYS A C 1
ATOM 863 O O . CYS A 1 111 ? 7.689 -2.751 -10.214 1.00 97.62 111 CYS A O 1
ATOM 865 N N . VAL A 1 112 ? 7.477 -0.731 -9.249 1.00 96.88 112 VAL A N 1
ATOM 866 C CA . VAL A 1 112 ? 8.021 -1.074 -7.931 1.00 96.88 112 VAL A CA 1
ATOM 867 C C . VAL A 1 112 ? 6.870 -1.246 -6.942 1.00 96.88 112 VAL A C 1
ATOM 869 O O . VAL A 1 112 ? 5.862 -0.544 -7.011 1.00 96.88 112 VAL A O 1
ATOM 872 N N . LEU A 1 113 ? 7.019 -2.174 -5.997 1.00 95.69 113 LEU A N 1
ATOM 873 C CA . LEU A 1 113 ? 6.077 -2.309 -4.894 1.00 95.69 113 LEU A CA 1
ATOM 874 C C . LEU A 1 113 ? 6.145 -1.085 -3.977 1.00 95.69 113 LEU A C 1
ATOM 876 O O . LEU A 1 113 ? 7.131 -0.868 -3.270 1.00 95.69 113 LEU A O 1
ATOM 880 N N . GLY A 1 114 ? 5.066 -0.307 -3.976 1.00 93.88 114 GLY A N 1
ATOM 881 C CA . GLY A 1 114 ? 4.888 0.813 -3.062 1.00 93.88 114 GLY A CA 1
ATOM 882 C C . GLY A 1 114 ? 4.595 0.368 -1.629 1.00 93.88 114 GLY A C 1
ATOM 883 O O . GLY A 1 114 ? 4.224 -0.778 -1.358 1.00 93.88 114 GLY A O 1
ATOM 884 N N . THR A 1 115 ? 4.726 1.305 -0.695 1.00 95.50 115 THR A N 1
ATOM 885 C CA . THR A 1 115 ? 4.218 1.134 0.667 1.00 95.50 115 THR A CA 1
ATOM 886 C C . THR A 1 115 ? 2.711 1.379 0.703 1.00 95.50 115 THR A C 1
ATOM 888 O O . THR A 1 115 ? 2.130 1.974 -0.208 1.00 95.50 115 THR A O 1
ATOM 891 N N . ILE A 1 116 ? 2.056 0.944 1.778 1.00 95.81 116 ILE A N 1
ATOM 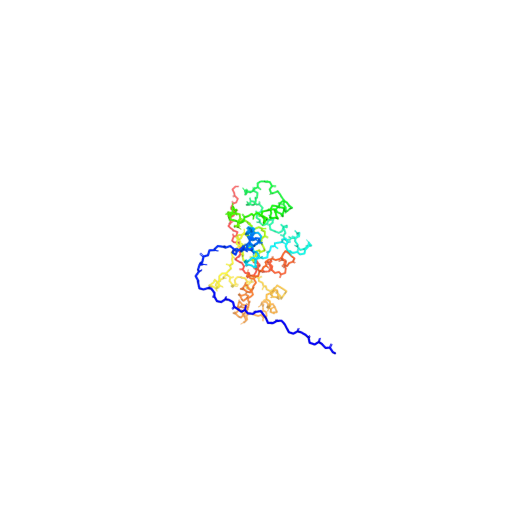892 C CA . ILE A 1 116 ? 0.647 1.268 2.018 1.00 95.81 116 ILE A CA 1
ATOM 893 C C . ILE A 1 116 ? 0.446 2.788 2.026 1.00 95.81 116 ILE A C 1
ATOM 895 O O . ILE A 1 116 ? -0.468 3.283 1.374 1.00 95.81 116 ILE A O 1
ATOM 899 N N . GLU A 1 117 ? 1.333 3.535 2.683 1.00 94.50 117 GLU A N 1
ATOM 900 C CA . GLU A 1 117 ? 1.314 4.999 2.712 1.00 94.50 117 GLU A CA 1
ATOM 901 C C . GLU A 1 117 ? 1.400 5.625 1.314 1.00 94.50 117 GLU A C 1
ATOM 903 O O . GLU A 1 117 ? 0.548 6.442 0.961 1.00 94.50 117 GLU A O 1
ATOM 908 N N . SER A 1 118 ? 2.358 5.212 0.474 1.00 93.38 118 SER A N 1
ATOM 909 C CA . SER A 1 118 ? 2.474 5.776 -0.879 1.00 93.38 118 SER A CA 1
ATOM 910 C C . SER A 1 118 ? 1.242 5.469 -1.736 1.00 93.38 118 SER A C 1
ATOM 912 O O . SER A 1 118 ? 0.820 6.289 -2.557 1.00 93.38 118 SER A O 1
ATOM 914 N N . ARG A 1 119 ? 0.610 4.314 -1.502 1.00 93.94 119 ARG A N 1
ATOM 915 C CA . ARG A 1 119 ? -0.639 3.914 -2.152 1.00 93.94 119 ARG A CA 1
ATOM 916 C C . ARG A 1 119 ? -1.835 4.752 -1.686 1.00 93.94 119 ARG A C 1
ATOM 918 O O . ARG A 1 119 ? -2.655 5.133 -2.519 1.00 93.94 119 ARG A O 1
ATOM 925 N N . LEU A 1 120 ? -1.929 5.070 -0.393 1.00 92.56 120 LEU A N 1
ATOM 926 C CA . LEU A 1 120 ? -2.973 5.944 0.166 1.00 92.56 120 LEU A CA 1
ATOM 927 C C . LEU A 1 120 ? -2.886 7.371 -0.382 1.00 92.56 120 LEU A C 1
ATOM 929 O O . LEU A 1 120 ? -3.900 7.942 -0.779 1.00 92.56 120 LEU A O 1
ATOM 933 N N . LEU A 1 121 ? -1.671 7.913 -0.492 1.00 90.25 121 LEU A N 1
ATOM 934 C CA . LEU A 1 121 ? -1.450 9.229 -1.095 1.00 90.25 121 LEU A CA 1
ATOM 935 C C . LEU A 1 121 ? -1.935 9.269 -2.552 1.00 90.25 121 LEU A C 1
ATOM 937 O O . LEU A 1 121 ? -2.560 10.238 -2.976 1.00 90.25 121 LEU A O 1
ATOM 941 N N . ARG A 1 122 ? -1.711 8.189 -3.314 1.00 90.00 122 ARG A N 1
ATOM 942 C CA . ARG A 1 122 ? -2.196 8.056 -4.700 1.00 90.00 122 ARG A CA 1
ATOM 943 C C . ARG A 1 122 ? -3.715 7.904 -4.798 1.00 90.00 122 ARG A C 1
ATOM 945 O O . ARG A 1 122 ? -4.290 8.383 -5.769 1.00 90.00 122 ARG A O 1
ATOM 952 N N . SER A 1 123 ? -4.365 7.267 -3.822 1.00 89.00 123 SER A N 1
ATOM 953 C CA . SER A 1 123 ? -5.830 7.123 -3.787 1.00 89.00 123 SER A CA 1
ATOM 954 C C . SER A 1 123 ? -6.560 8.358 -3.237 1.00 89.00 123 SER A C 1
ATOM 956 O O . SER A 1 123 ? -7.798 8.377 -3.185 1.00 89.00 123 SER A O 1
ATOM 958 N N . GLY A 1 124 ? -5.811 9.386 -2.819 1.00 87.81 124 GLY A N 1
ATOM 959 C CA . GLY A 1 124 ? -6.346 10.599 -2.204 1.00 87.81 124 GLY A CA 1
ATOM 960 C C . GLY A 1 124 ? -6.905 10.369 -0.799 1.00 87.81 124 GLY A C 1
ATOM 961 O O . GLY A 1 124 ? -7.772 11.122 -0.360 1.00 87.81 124 GLY A O 1
ATOM 962 N N . SER A 1 125 ? -6.475 9.307 -0.116 1.00 90.31 125 SER A N 1
ATOM 963 C CA . SER A 1 125 ? -6.791 9.088 1.294 1.00 90.31 125 SER A CA 1
ATOM 964 C C . SER A 1 125 ? -5.758 9.788 2.170 1.00 90.31 125 SER A C 1
ATOM 966 O O . SER A 1 125 ? -4.555 9.668 1.945 1.00 90.31 125 SER A O 1
ATOM 968 N N . GLU A 1 126 ? -6.227 10.493 3.195 1.00 92.62 126 GLU A N 1
ATOM 969 C CA . GLU A 1 126 ? -5.366 11.209 4.132 1.00 92.62 126 GLU A CA 1
ATOM 970 C C . GLU A 1 126 ? -5.214 10.400 5.422 1.00 92.62 126 GLU A C 1
ATOM 972 O O . GLU A 1 126 ? -6.210 9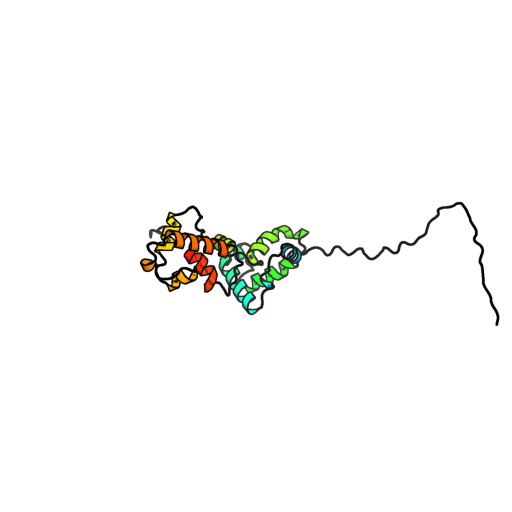.997 6.025 1.00 92.62 126 GLU A O 1
ATOM 977 N N . LEU A 1 127 ? -3.972 10.141 5.833 1.00 94.06 127 LEU A N 1
ATOM 978 C CA . LEU A 1 127 ? -3.683 9.507 7.118 1.00 94.06 127 LEU A CA 1
ATOM 979 C C . LEU A 1 127 ? -4.010 10.465 8.267 1.00 94.06 127 LEU A C 1
ATOM 981 O O . LEU A 1 127 ? -3.812 11.674 8.155 1.00 94.06 127 LEU A O 1
ATOM 985 N N . ILE A 1 128 ? -4.476 9.916 9.383 1.00 95.31 128 ILE A N 1
ATOM 986 C CA . ILE A 1 128 ? -4.657 10.683 10.613 1.00 95.31 128 ILE A CA 1
ATOM 987 C C . ILE A 1 128 ? -3.276 10.959 11.219 1.00 95.31 128 ILE A C 1
ATOM 989 O O . ILE A 1 128 ? -2.477 10.043 11.420 1.00 95.31 128 ILE A O 1
ATOM 993 N N . GLY A 1 129 ? -2.988 12.224 11.503 1.00 93.31 129 GLY A N 1
ATOM 994 C CA . GLY A 1 129 ? -1.777 12.666 12.179 1.00 93.31 129 GLY A CA 1
ATOM 995 C C . GLY A 1 129 ? -1.802 12.358 13.675 1.00 93.31 129 GLY A C 1
ATOM 996 O O . GLY A 1 129 ? -2.851 12.358 14.320 1.00 93.31 129 GLY A O 1
ATOM 997 N N . ASP A 1 130 ? -0.628 12.142 14.268 1.00 90.81 130 ASP A N 1
ATOM 998 C CA . ASP A 1 130 ? -0.510 11.733 15.676 1.00 90.81 130 ASP A CA 1
ATOM 999 C C . ASP A 1 130 ? -1.129 12.732 16.665 1.00 90.81 130 ASP A C 1
ATOM 1001 O O . ASP A 1 130 ? -1.595 12.323 17.729 1.00 90.81 130 ASP A O 1
ATOM 1005 N N . SER A 1 131 ? -1.169 14.020 16.311 1.00 92.06 131 SER A N 1
ATOM 1006 C CA . SER A 1 131 ? -1.741 15.107 17.115 1.00 92.06 131 SER A CA 1
ATOM 1007 C C . SER A 1 131 ? -3.247 15.330 16.907 1.00 92.06 131 SER A C 1
ATOM 1009 O O . SER A 1 131 ? -3.847 16.151 17.602 1.00 92.06 131 SER A O 1
ATOM 1011 N N . GLU A 1 132 ? -3.888 14.618 15.976 1.00 94.06 132 GLU A N 1
ATOM 1012 C CA . GLU A 1 132 ? -5.298 14.815 15.617 1.00 94.06 132 GLU A CA 1
ATOM 1013 C C . GLU A 1 132 ? -6.245 14.014 16.530 1.00 94.06 132 GLU A C 1
ATOM 1015 O O . GLU A 1 132 ? -6.980 13.128 16.097 1.00 94.06 132 GLU A O 1
ATOM 1020 N N . GLU A 1 133 ? -6.246 14.326 17.828 1.00 93.81 133 GLU A N 1
ATOM 1021 C CA . GLU A 1 133 ? -6.998 13.589 18.865 1.00 93.81 133 GLU A CA 1
ATOM 1022 C C . GLU A 1 133 ? -8.505 13.441 18.579 1.00 93.81 133 GLU A C 1
ATOM 1024 O O . GLU A 1 133 ? -9.132 12.438 18.943 1.00 93.81 133 GLU A O 1
ATOM 1029 N N . ALA A 1 134 ? -9.097 14.431 17.905 1.00 94.88 134 ALA A N 1
ATOM 1030 C CA . ALA A 1 134 ? -10.496 14.389 17.496 1.00 94.88 134 ALA A CA 1
ATOM 1031 C C . ALA A 1 134 ? -10.757 13.280 16.464 1.00 94.88 134 ALA A C 1
ATOM 1033 O O . ALA A 1 134 ? -11.732 12.541 16.600 1.00 94.88 134 ALA A O 1
ATOM 1034 N N . GLU A 1 135 ? -9.874 13.121 15.476 1.00 95.75 135 GLU A N 1
ATOM 1035 C CA . GLU A 1 135 ? -9.988 12.090 14.441 1.00 95.75 135 GLU A CA 1
ATOM 1036 C C . GLU A 1 135 ? -9.744 10.695 15.026 1.00 95.75 135 GLU A C 1
ATOM 1038 O O . GLU A 1 135 ? -10.535 9.780 14.796 1.00 95.75 135 GLU A O 1
ATOM 1043 N N . TRP A 1 136 ? -8.748 10.543 15.903 1.00 95.75 136 TRP A N 1
ATOM 1044 C CA . TRP A 1 136 ? -8.525 9.282 16.620 1.00 95.75 136 TRP A CA 1
ATOM 1045 C C . TRP A 1 136 ? -9.713 8.883 17.495 1.00 95.75 136 TRP A C 1
ATOM 1047 O O . TRP A 1 136 ? -10.110 7.716 17.533 1.00 95.75 136 TRP A O 1
ATOM 1057 N N . THR A 1 137 ? -10.337 9.857 18.160 1.00 94.44 137 THR A N 1
ATOM 1058 C CA . THR A 1 137 ? -11.570 9.618 18.914 1.00 94.44 137 THR A CA 1
ATOM 1059 C C . THR A 1 137 ? -12.721 9.187 18.000 1.00 94.44 137 THR A C 1
ATOM 1061 O O . THR A 1 137 ? -13.499 8.317 18.397 1.00 94.44 137 THR A O 1
ATOM 1064 N N . LYS A 1 138 ? -12.849 9.751 16.791 1.00 95.50 138 LYS A N 1
ATOM 1065 C CA . LYS A 1 138 ? -13.872 9.332 15.817 1.00 95.50 138 LYS A CA 1
ATOM 1066 C C . LYS A 1 138 ? -13.661 7.886 15.374 1.00 95.50 138 LYS A C 1
ATOM 1068 O O . LYS A 1 138 ? -14.605 7.106 15.477 1.00 95.50 138 LYS A O 1
ATOM 1073 N N . ILE A 1 139 ? -12.441 7.511 14.982 1.00 95.44 139 ILE A N 1
ATOM 1074 C CA . ILE A 1 139 ? -12.101 6.126 14.612 1.00 95.44 139 ILE A CA 1
ATOM 1075 C C . ILE A 1 139 ? -12.423 5.162 15.753 1.00 95.44 139 ILE A C 1
ATOM 1077 O O . ILE A 1 139 ? -13.161 4.197 15.560 1.00 95.44 139 ILE A O 1
ATOM 1081 N N . TYR A 1 140 ? -11.955 5.463 16.966 1.00 94.62 140 TYR A N 1
ATOM 1082 C CA . TYR A 1 140 ? -12.260 4.658 18.148 1.00 94.62 140 TYR A CA 1
ATOM 1083 C C . TYR A 1 140 ? -13.772 4.480 18.353 1.00 94.62 140 TYR A C 1
ATOM 1085 O O . TYR A 1 140 ? -14.253 3.400 18.690 1.00 94.62 140 TYR A O 1
ATOM 1093 N N . ASN A 1 141 ? -14.543 5.549 18.148 1.00 93.69 141 ASN A N 1
ATOM 1094 C CA . ASN A 1 141 ? -15.984 5.516 18.345 1.00 93.69 141 ASN A CA 1
ATOM 1095 C C . ASN A 1 141 ? -16.741 4.750 17.257 1.00 93.69 141 ASN A C 1
ATOM 1097 O O . ASN A 1 141 ? -17.817 4.239 17.564 1.00 93.69 141 ASN A O 1
ATOM 1101 N N . LYS A 1 142 ? -16.195 4.690 16.040 1.00 94.31 142 LYS A N 1
ATOM 1102 C CA . LYS A 1 142 ? -16.778 4.035 14.864 1.00 94.31 142 LYS A CA 1
ATOM 1103 C C . LYS A 1 142 ? -16.701 2.508 14.939 1.00 94.31 142 LYS A C 1
ATOM 1105 O O . LYS A 1 142 ? -17.601 1.834 14.450 1.00 94.31 142 LYS A O 1
ATOM 1110 N N . HIS A 1 143 ? -15.659 1.965 15.566 1.00 92.69 143 HIS A N 1
ATOM 1111 C CA . HIS A 1 143 ? -15.411 0.523 15.627 1.00 92.69 143 HIS A CA 1
ATOM 1112 C C . HIS A 1 143 ? -15.743 -0.054 17.004 1.00 92.69 143 HIS A C 1
ATOM 1114 O O . HIS A 1 143 ? -14.922 -0.058 17.924 1.00 92.69 143 HIS A O 1
ATOM 1120 N N . THR A 1 144 ? -16.976 -0.539 17.146 1.00 92.94 144 THR A N 1
ATOM 1121 C CA . THR A 1 144 ? -17.522 -0.976 18.440 1.00 92.94 144 THR A CA 1
ATOM 1122 C C . THR A 1 144 ? -17.442 -2.483 18.671 1.00 92.94 144 THR A C 1
ATOM 1124 O O . THR A 1 144 ? -17.305 -2.918 19.815 1.00 92.94 144 THR A O 1
ATOM 1127 N N . THR A 1 145 ? -17.483 -3.287 17.608 1.00 95.00 145 THR A N 1
ATOM 1128 C CA . THR A 1 145 ? -17.538 -4.752 17.697 1.00 95.00 145 THR A CA 1
ATOM 1129 C C . THR A 1 145 ? -16.175 -5.355 18.033 1.00 95.00 145 THR A C 1
ATOM 1131 O O . THR A 1 145 ? -15.126 -4.814 17.677 1.00 95.00 145 THR A O 1
ATOM 1134 N N . SER A 1 146 ? -16.176 -6.510 18.705 1.00 93.94 146 SER A N 1
ATOM 1135 C CA . SER A 1 146 ? -14.943 -7.240 19.025 1.00 93.94 146 SER A CA 1
ATOM 1136 C C . SER A 1 146 ? -14.195 -7.710 17.780 1.00 93.94 146 SER A C 1
ATOM 1138 O O . SER A 1 146 ? -12.970 -7.720 17.771 1.00 93.94 146 SER A O 1
ATOM 1140 N N . GLU A 1 147 ? -14.923 -8.078 16.727 1.00 94.56 147 GLU A N 1
ATOM 1141 C CA . GLU A 1 147 ? -14.359 -8.561 15.463 1.00 94.56 147 GLU A CA 1
ATOM 1142 C C . GLU A 1 147 ? -13.582 -7.465 14.731 1.00 94.56 147 GLU A C 1
ATOM 1144 O O . GLU A 1 147 ? -12.467 -7.705 14.272 1.00 94.56 147 GLU A O 1
ATOM 1149 N N . ASP A 1 148 ? -14.127 -6.247 14.658 1.00 94.00 148 ASP A N 1
ATOM 1150 C CA . ASP A 1 148 ? -13.418 -5.123 14.045 1.00 94.00 148 ASP A CA 1
ATOM 1151 C C . ASP A 1 148 ? -12.207 -4.718 14.876 1.00 94.00 148 ASP A C 1
ATOM 1153 O O . ASP A 1 148 ? -11.118 -4.525 14.338 1.00 94.00 148 ASP A O 1
ATOM 1157 N N . ARG A 1 149 ? -12.385 -4.625 16.194 1.00 95.50 149 ARG A N 1
ATOM 1158 C CA . ARG A 1 149 ? -11.336 -4.245 17.146 1.00 95.50 149 ARG A CA 1
ATOM 1159 C C . ARG A 1 149 ? -10.165 -5.236 17.139 1.00 95.50 149 ARG A C 1
ATOM 1161 O O . ARG A 1 149 ? -9.008 -4.816 17.172 1.00 95.50 149 ARG A O 1
ATOM 1168 N N . ALA A 1 150 ? -10.433 -6.530 16.982 1.00 96.19 150 ALA A N 1
ATOM 1169 C CA . ALA A 1 150 ? -9.394 -7.553 16.883 1.00 96.19 150 ALA A CA 1
ATOM 1170 C C . ALA A 1 150 ? -8.453 -7.354 15.679 1.00 96.19 150 ALA A C 1
ATOM 1172 O O . ALA A 1 150 ? -7.279 -7.712 15.767 1.00 96.19 150 ALA A O 1
ATOM 1173 N N . LYS A 1 151 ? -8.912 -6.722 14.585 1.00 94.94 151 LYS A N 1
ATOM 1174 C CA . LYS A 1 151 ? -8.079 -6.436 13.396 1.00 94.94 151 LYS A CA 1
ATOM 1175 C C . LYS A 1 151 ? -6.895 -5.513 13.704 1.00 94.94 151 LYS A C 1
ATOM 1177 O O . LYS A 1 151 ? -5.898 -5.539 12.987 1.00 94.94 151 LYS A O 1
ATOM 1182 N N . VAL A 1 152 ? -6.999 -4.726 14.775 1.00 95.88 152 VAL A N 1
ATOM 1183 C CA . VAL A 1 152 ? -5.958 -3.810 15.263 1.00 95.88 152 VAL A CA 1
ATOM 1184 C C . VAL A 1 152 ? -5.418 -4.221 16.638 1.00 95.88 152 VAL A C 1
ATOM 1186 O O . VAL A 1 152 ? -4.864 -3.399 17.361 1.00 95.88 152 VAL A O 1
ATOM 1189 N N . ASN A 1 153 ? -5.543 -5.506 16.993 1.00 94.81 153 ASN A N 1
ATOM 1190 C CA . ASN A 1 153 ? -5.083 -6.095 18.258 1.00 94.81 153 ASN A CA 1
ATOM 1191 C C . ASN A 1 153 ? -5.770 -5.548 19.521 1.00 94.81 153 ASN A C 1
ATOM 1193 O O . ASN A 1 153 ? -5.224 -5.654 20.620 1.00 94.81 153 ASN A O 1
ATOM 1197 N N . LEU A 1 154 ? -6.972 -4.987 19.389 1.00 95.62 154 LEU A N 1
ATOM 1198 C CA . LEU A 1 154 ? -7.805 -4.641 20.535 1.00 95.62 154 LEU A CA 1
ATOM 1199 C C . LEU A 1 154 ? -8.665 -5.839 20.948 1.00 95.62 154 LEU A C 1
ATOM 1201 O O . LEU A 1 154 ? -9.047 -6.669 20.124 1.00 95.62 154 LEU A O 1
ATOM 1205 N N . THR A 1 155 ? -9.000 -5.916 22.235 1.00 92.69 155 THR A N 1
ATOM 1206 C CA . THR A 1 155 ? -9.843 -6.988 22.783 1.00 92.69 155 THR A CA 1
ATOM 1207 C C . THR A 1 155 ? -11.223 -6.465 23.165 1.00 92.69 155 THR A C 1
ATOM 1209 O O . THR A 1 155 ? -11.389 -5.281 23.469 1.00 92.69 155 THR A O 1
ATOM 1212 N N . GLY A 1 156 ? -12.220 -7.356 23.142 1.00 92.62 156 GLY A N 1
ATOM 1213 C CA . GLY A 1 156 ? -13.598 -7.055 23.531 1.00 92.62 156 GLY A CA 1
ATOM 1214 C C . GLY A 1 156 ? -14.288 -5.999 22.664 1.00 92.62 156 GLY A C 1
ATOM 1215 O O . GLY A 1 156 ? -13.746 -5.486 21.685 1.00 92.62 156 GLY A O 1
ATOM 1216 N N . THR A 1 157 ? -15.517 -5.679 23.042 1.00 93.75 157 THR A N 1
ATOM 1217 C CA . THR A 1 157 ? -16.285 -4.565 22.471 1.00 93.75 157 THR A CA 1
ATOM 1218 C C . THR A 1 157 ? -15.804 -3.228 23.032 1.00 93.75 157 THR A C 1
ATOM 1220 O O . THR A 1 157 ? -15.104 -3.169 24.051 1.00 93.75 157 THR A O 1
ATOM 1223 N N . LYS A 1 158 ? -16.187 -2.129 22.382 1.00 91.69 158 LYS A N 1
ATOM 1224 C CA . LYS A 1 158 ? -15.917 -0.776 22.883 1.00 91.69 158 LYS A CA 1
ATOM 1225 C C . LYS A 1 158 ? -16.594 -0.537 24.232 1.00 91.69 158 LYS A C 1
ATOM 1227 O O . LYS A 1 158 ? -15.984 0.046 25.121 1.00 91.69 158 LYS A O 1
ATOM 1232 N N . GLU A 1 159 ? -17.825 -1.009 24.400 1.00 90.19 159 GLU A N 1
ATOM 1233 C CA . GLU A 1 159 ? -18.631 -0.816 25.607 1.00 90.19 159 GLU A CA 1
ATOM 1234 C C . GLU A 1 159 ? -17.942 -1.444 26.826 1.00 90.19 159 GLU A C 1
ATOM 1236 O O . GLU A 1 159 ? -17.838 -0.811 27.879 1.00 90.19 159 GLU A O 1
ATOM 1241 N N . GLN A 1 160 ? -17.365 -2.637 26.646 1.00 89.50 160 GLN A N 1
ATOM 1242 C CA . GLN A 1 160 ? -16.561 -3.332 27.659 1.00 89.50 160 GLN A CA 1
ATOM 1243 C C . GLN A 1 160 ? -15.255 -2.600 28.011 1.00 89.50 160 GLN A C 1
ATOM 1245 O O . GLN A 1 160 ? -14.727 -2.790 29.103 1.00 89.50 160 GLN A O 1
ATOM 1250 N N . ASN A 1 161 ? -14.746 -1.750 27.116 1.00 87.75 161 ASN A N 1
ATOM 1251 C CA . ASN A 1 161 ? -13.453 -1.072 27.239 1.00 87.75 161 ASN A CA 1
ATOM 1252 C C . ASN A 1 161 ? -13.573 0.450 27.374 1.00 87.75 161 ASN A C 1
ATOM 1254 O O . ASN A 1 161 ? -12.608 1.175 27.147 1.00 87.75 161 ASN A O 1
ATOM 1258 N N . THR A 1 162 ? -14.733 0.963 27.792 1.00 82.31 162 THR A N 1
ATOM 1259 C CA . THR A 1 162 ? -14.970 2.414 27.898 1.00 82.31 162 THR A CA 1
ATOM 1260 C C . THR A 1 162 ? -13.919 3.126 28.767 1.00 82.31 162 THR A C 1
ATOM 1262 O O . THR A 1 162 ? -13.497 4.235 28.440 1.00 82.31 162 THR A O 1
ATOM 1265 N N . ASN A 1 163 ? -13.423 2.461 29.816 1.00 88.19 163 ASN A N 1
ATOM 1266 C CA . ASN A 1 163 ? -12.383 2.988 30.710 1.00 88.19 163 ASN A CA 1
ATOM 1267 C C . ASN A 1 163 ? -10.954 2.893 30.134 1.00 88.19 163 ASN A C 1
ATOM 1269 O O . ASN A 1 163 ? -10.046 3.528 30.659 1.00 88.19 163 ASN A O 1
ATOM 1273 N N . ASN A 1 164 ? -10.758 2.144 29.044 1.00 91.00 164 ASN A N 1
ATOM 1274 C CA . ASN A 1 164 ? -9.461 1.894 28.406 1.00 91.00 164 ASN A CA 1
ATOM 1275 C C . ASN A 1 164 ? -9.247 2.733 27.136 1.00 91.00 164 ASN A C 1
ATOM 1277 O O . ASN A 1 164 ? -8.264 2.527 26.429 1.00 91.00 164 ASN A O 1
ATOM 1281 N N . LYS A 1 165 ? -10.128 3.704 26.846 1.00 93.31 165 LYS A N 1
ATOM 1282 C CA . LYS A 1 165 ? -10.106 4.503 25.605 1.00 93.31 165 LYS A CA 1
ATOM 1283 C C . LYS A 1 165 ? -8.714 5.035 25.240 1.00 93.31 165 LYS A C 1
ATOM 1285 O O . LYS A 1 165 ? -8.316 4.952 24.083 1.00 93.31 165 LYS A O 1
ATOM 1290 N N . THR A 1 166 ? -7.987 5.605 26.201 1.00 93.88 166 THR A N 1
ATOM 1291 C CA . THR A 1 166 ? -6.651 6.174 25.953 1.00 93.88 166 THR A CA 1
ATOM 1292 C C . THR A 1 166 ? -5.658 5.104 25.507 1.00 93.88 166 THR A C 1
ATOM 1294 O O . THR A 1 166 ? -4.933 5.309 24.537 1.00 93.88 166 THR A O 1
ATOM 1297 N N . THR A 1 167 ? -5.654 3.954 26.183 1.00 95.44 167 THR A N 1
ATOM 1298 C CA . THR A 1 167 ? -4.806 2.809 25.835 1.00 95.44 167 THR A CA 1
ATOM 1299 C C . THR A 1 167 ? -5.181 2.250 24.467 1.00 95.44 167 THR A C 1
ATOM 1301 O O . THR A 1 167 ? -4.303 2.048 23.635 1.00 95.44 167 THR A O 1
ATOM 1304 N N . ASP A 1 168 ? -6.476 2.099 24.186 1.00 96.06 168 ASP A N 1
ATOM 1305 C CA . ASP A 1 168 ? -6.949 1.604 22.893 1.00 96.06 168 ASP A CA 1
ATOM 1306 C C . ASP A 1 168 ? -6.527 2.525 21.741 1.00 96.06 168 ASP A C 1
ATOM 1308 O O . ASP A 1 168 ? -6.047 2.056 20.710 1.00 96.06 168 ASP A O 1
ATOM 1312 N N . ILE A 1 169 ? -6.650 3.846 21.916 1.00 96.12 169 ILE A N 1
ATOM 1313 C CA . ILE A 1 169 ? -6.189 4.830 20.926 1.00 96.12 169 ILE A CA 1
ATOM 1314 C C . ILE A 1 169 ? -4.680 4.711 20.694 1.00 96.12 169 ILE A C 1
ATOM 1316 O O . ILE A 1 169 ? -4.245 4.752 19.545 1.00 96.12 169 ILE A O 1
ATOM 1320 N N . GLN A 1 170 ? -3.874 4.526 21.742 1.00 96.38 170 GLN A N 1
ATOM 1321 C CA . GLN A 1 170 ? -2.431 4.310 21.585 1.00 96.38 170 GLN A CA 1
ATOM 1322 C C . GLN A 1 170 ? -2.130 3.035 20.788 1.00 96.38 170 GLN A C 1
ATOM 1324 O O . GLN A 1 170 ? -1.280 3.063 19.898 1.00 96.38 170 GLN A O 1
ATOM 1329 N N . THR A 1 171 ? -2.855 1.944 21.040 1.00 96.94 171 THR A N 1
ATOM 1330 C CA . THR A 1 171 ? -2.722 0.702 20.266 1.00 96.94 171 THR A CA 1
ATOM 1331 C C . THR A 1 171 ? -3.093 0.903 18.796 1.00 96.94 171 THR A C 1
ATOM 1333 O O . THR A 1 171 ? -2.368 0.431 17.921 1.00 96.94 171 THR A O 1
ATOM 1336 N N . ILE A 1 172 ? -4.161 1.654 18.502 1.00 96.56 172 ILE A N 1
ATOM 1337 C CA . ILE A 1 172 ? -4.550 1.994 17.124 1.00 96.56 172 ILE A CA 1
ATOM 1338 C C . ILE A 1 172 ? -3.451 2.825 16.442 1.00 96.56 172 ILE A C 1
ATOM 1340 O O . ILE A 1 172 ? -3.029 2.485 15.337 1.00 96.56 172 ILE A O 1
ATOM 1344 N N . LYS A 1 173 ? -2.930 3.873 17.101 1.00 96.81 173 LYS A N 1
ATOM 1345 C CA . LYS A 1 173 ? -1.831 4.704 16.567 1.00 96.81 173 LYS A CA 1
ATOM 1346 C C . LYS A 1 173 ? -0.585 3.868 16.262 1.00 96.81 173 LYS A C 1
ATOM 1348 O O . LYS A 1 173 ? 0.019 4.020 15.196 1.00 96.81 173 LYS A O 1
ATOM 1353 N N . GLN A 1 174 ? -0.227 2.957 17.167 1.00 96.12 174 GLN A N 1
ATOM 1354 C CA . GLN A 1 174 ? 0.904 2.051 16.977 1.00 96.12 174 GLN A CA 1
ATOM 1355 C C . GLN A 1 174 ? 0.675 1.124 15.780 1.00 96.12 174 GLN A C 1
ATOM 1357 O O . GLN A 1 174 ? 1.533 1.038 14.905 1.00 96.12 174 GLN A O 1
ATOM 1362 N N . PHE A 1 175 ? -0.507 0.505 15.683 1.00 96.50 175 PHE A N 1
ATOM 1363 C CA . PHE A 1 175 ? -0.880 -0.311 14.528 1.00 96.50 175 PHE A CA 1
ATOM 1364 C C . PHE A 1 175 ? -0.726 0.475 13.219 1.00 96.50 175 PHE A C 1
ATOM 1366 O O . PHE A 1 175 ? -0.086 0.002 12.280 1.00 96.50 175 PHE A O 1
ATOM 1373 N N . CYS A 1 176 ? -1.259 1.695 13.158 1.00 96.38 176 CYS A N 1
ATOM 1374 C CA . CYS A 1 176 ? -1.179 2.534 11.968 1.00 96.38 176 CYS A CA 1
ATOM 1375 C C . CYS A 1 176 ? 0.263 2.885 11.592 1.00 96.38 176 CYS A C 1
ATOM 1377 O O . CYS A 1 176 ? 0.629 2.815 10.417 1.00 96.38 176 CYS A O 1
ATOM 1379 N N . THR A 1 177 ? 1.100 3.193 12.583 1.00 94.75 177 THR A N 1
ATOM 1380 C CA . THR A 1 177 ? 2.528 3.474 12.387 1.00 94.75 177 THR A CA 1
ATOM 1381 C C . THR A 1 177 ? 3.276 2.257 11.849 1.00 94.75 177 THR A C 1
ATOM 1383 O O . THR A 1 177 ? 4.027 2.377 10.880 1.00 94.75 177 THR A O 1
ATOM 1386 N N . ASP A 1 178 ? 3.016 1.077 12.408 1.00 94.38 178 ASP A N 1
ATOM 1387 C CA . ASP A 1 178 ? 3.682 -0.164 12.010 1.00 94.38 178 ASP A CA 1
ATOM 1388 C C . ASP A 1 178 ? 3.259 -0.633 10.616 1.00 94.38 178 ASP A C 1
ATOM 1390 O O . ASP A 1 178 ? 4.046 -1.246 9.889 1.00 94.38 178 ASP A O 1
ATOM 1394 N N . LYS A 1 179 ? 2.000 -0.391 10.231 1.00 95.06 179 LYS A N 1
ATOM 1395 C CA . LYS A 1 179 ? 1.458 -0.879 8.959 1.00 95.06 179 LYS A CA 1
ATO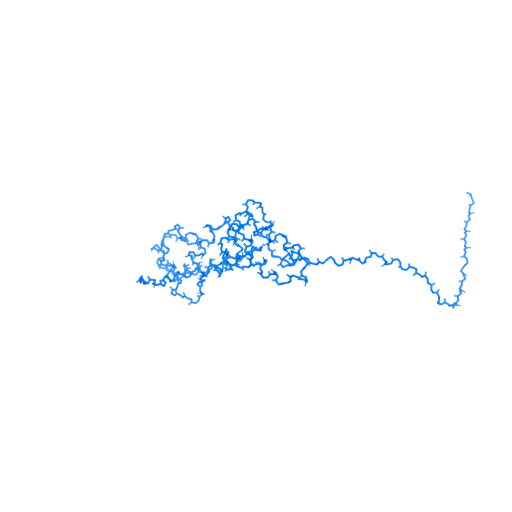M 1396 C C . LYS A 1 179 ? 1.651 0.091 7.799 1.00 95.06 179 LYS A C 1
ATOM 1398 O O . LYS A 1 179 ? 1.895 -0.387 6.696 1.00 95.06 179 LYS A O 1
ATOM 1403 N N . LYS A 1 180 ? 1.609 1.414 8.000 1.00 91.81 180 LYS A N 1
ATOM 1404 C CA . LYS A 1 180 ? 1.679 2.385 6.885 1.00 91.81 180 LYS A CA 1
ATOM 1405 C C . LYS A 1 180 ? 2.956 2.258 6.041 1.00 91.81 180 LYS A C 1
ATOM 1407 O O . LYS A 1 180 ? 2.899 2.378 4.820 1.00 91.81 180 LYS A O 1
ATOM 1412 N N . GLY A 1 181 ? 4.086 1.945 6.681 1.00 92.38 181 GLY A N 1
ATOM 1413 C CA . GLY A 1 181 ? 5.381 1.780 6.015 1.00 92.38 181 GLY A CA 1
ATOM 1414 C C . GLY A 1 181 ? 5.594 0.410 5.368 1.00 92.38 181 GLY A C 1
ATOM 1415 O O . GLY A 1 181 ? 6.591 0.214 4.676 1.00 92.38 181 GLY A O 1
ATOM 1416 N N . ARG A 1 182 ? 4.689 -0.555 5.577 1.00 94.62 182 ARG A N 1
ATOM 1417 C CA . ARG A 1 182 ? 4.815 -1.882 4.966 1.00 94.62 182 ARG A CA 1
ATOM 1418 C C . ARG A 1 182 ? 4.541 -1.818 3.474 1.00 94.62 182 ARG A C 1
ATOM 1420 O O . ARG A 1 182 ? 3.709 -1.040 3.012 1.00 94.62 182 ARG A O 1
ATOM 1427 N N . TH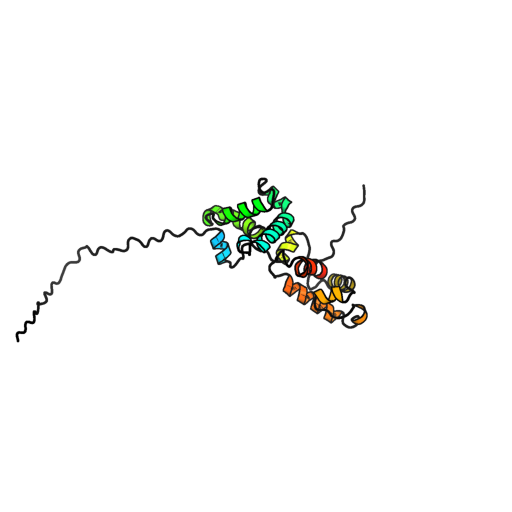R A 1 183 ? 5.222 -2.686 2.739 1.00 95.06 183 THR A N 1
ATOM 1428 C CA . THR A 1 183 ? 4.958 -2.934 1.324 1.00 95.06 183 THR A CA 1
ATOM 1429 C C . THR A 1 183 ? 3.517 -3.393 1.130 1.00 95.06 183 THR A C 1
ATOM 1431 O O . THR A 1 183 ? 3.030 -4.257 1.859 1.00 95.06 183 THR A O 1
ATOM 1434 N N . PHE A 1 184 ? 2.834 -2.812 0.150 1.00 95.69 184 PHE A N 1
ATOM 1435 C CA . PHE A 1 184 ? 1.504 -3.249 -0.238 1.00 95.69 184 PHE A CA 1
ATOM 1436 C C . PHE A 1 184 ? 1.593 -4.513 -1.101 1.00 95.69 184 PHE A C 1
ATOM 1438 O O . PHE A 1 184 ? 2.266 -4.518 -2.132 1.00 95.69 184 PHE A O 1
ATOM 1445 N N . LEU A 1 185 ? 0.863 -5.553 -0.699 1.00 95.88 185 LEU A N 1
ATOM 1446 C CA . LEU A 1 185 ? 0.671 -6.779 -1.466 1.00 95.88 185 LEU A CA 1
ATOM 1447 C C . LEU A 1 185 ? -0.820 -6.975 -1.736 1.00 95.88 185 LEU A C 1
ATOM 1449 O O . LEU A 1 185 ? -1.632 -6.960 -0.811 1.00 95.88 185 LEU A O 1
ATOM 1453 N N . ALA A 1 186 ? -1.182 -7.201 -2.997 1.00 95.69 186 ALA A N 1
ATOM 1454 C CA . ALA A 1 186 ? -2.577 -7.361 -3.407 1.00 95.69 186 ALA A CA 1
ATOM 1455 C C . ALA A 1 186 ? -3.289 -8.538 -2.714 1.00 95.69 186 ALA A C 1
ATOM 1457 O O . ALA A 1 186 ? -4.484 -8.464 -2.441 1.00 95.69 186 ALA A O 1
ATOM 1458 N N . GLU A 1 187 ? -2.568 -9.612 -2.384 1.00 94.25 187 GLU A N 1
ATOM 1459 C CA . GLU A 1 187 ? -3.128 -10.755 -1.648 1.00 94.25 187 GLU A CA 1
ATOM 1460 C C . GLU A 1 187 ? -3.498 -10.420 -0.194 1.00 94.25 187 GLU A C 1
ATOM 1462 O O . GLU A 1 187 ? -4.420 -11.015 0.359 1.00 94.25 187 GLU A O 1
ATOM 1467 N N . GLU A 1 188 ? -2.830 -9.428 0.400 1.00 93.50 188 GLU A N 1
ATOM 1468 C CA . GLU A 1 188 ? -3.067 -8.955 1.767 1.00 93.50 188 GLU A CA 1
ATOM 1469 C C . GLU A 1 188 ? -3.986 -7.727 1.804 1.00 93.50 188 GLU A C 1
ATOM 1471 O O . GLU A 1 188 ? -4.140 -7.083 2.844 1.00 93.50 188 GLU A O 1
ATOM 1476 N N . LYS A 1 189 ? -4.607 -7.364 0.675 1.00 93.56 189 LYS A N 1
ATOM 1477 C CA . LYS A 1 189 ? -5.414 -6.145 0.576 1.00 93.56 189 LYS A CA 1
ATOM 1478 C C . LYS A 1 189 ? -6.504 -6.101 1.651 1.00 93.56 189 LYS A C 1
ATOM 1480 O O . LYS A 1 189 ? -6.534 -5.163 2.440 1.00 93.56 189 LYS A O 1
ATOM 1485 N N . ALA A 1 190 ? -7.333 -7.139 1.726 1.00 92.81 190 ALA A N 1
ATOM 1486 C CA . ALA A 1 190 ? -8.463 -7.184 2.653 1.00 92.81 190 ALA A CA 1
ATOM 1487 C C . ALA A 1 190 ? -8.037 -7.265 4.129 1.00 92.81 190 ALA A C 1
ATOM 1489 O O . ALA A 1 190 ? -8.710 -6.723 5.003 1.00 92.81 190 ALA A O 1
ATOM 1490 N N . SER A 1 191 ? -6.926 -7.946 4.421 1.00 92.56 191 SER A N 1
ATOM 1491 C CA . SER A 1 191 ? -6.463 -8.194 5.791 1.00 92.56 191 SER A CA 1
ATOM 1492 C C . SER A 1 191 ? -5.532 -7.110 6.336 1.00 92.56 191 SER A C 1
ATOM 1494 O O . SER A 1 191 ? -5.385 -6.999 7.551 1.00 92.56 191 SER A O 1
ATOM 1496 N N . VAL A 1 192 ? -4.904 -6.312 5.467 1.00 94.00 192 VAL A N 1
ATOM 1497 C CA . VAL A 1 192 ? -3.927 -5.289 5.862 1.00 94.00 192 VAL A CA 1
ATOM 1498 C C . VAL A 1 192 ? -4.288 -3.925 5.290 1.00 94.00 192 VAL A C 1
ATOM 1500 O O . VAL A 1 192 ? -4.527 -3.000 6.058 1.00 94.00 192 VAL A O 1
ATOM 1503 N N . TYR A 1 193 ? -4.337 -3.770 3.965 1.00 95.06 193 TYR A N 1
ATOM 1504 C CA . TYR A 1 193 ? -4.528 -2.454 3.340 1.00 95.06 193 TYR A CA 1
ATOM 1505 C C . TYR A 1 193 ? -5.888 -1.833 3.674 1.00 95.06 193 TYR A C 1
ATOM 1507 O O . TYR A 1 193 ? -5.949 -0.682 4.103 1.00 95.06 193 TYR A O 1
ATOM 1515 N N . ASP A 1 194 ? -6.966 -2.602 3.538 1.00 95.12 194 ASP A N 1
ATOM 1516 C CA . ASP A 1 194 ? -8.326 -2.137 3.811 1.00 95.12 194 ASP A CA 1
ATOM 1517 C C . ASP A 1 194 ? -8.519 -1.858 5.309 1.00 95.12 194 ASP A C 1
ATOM 1519 O O . ASP A 1 194 ? -9.199 -0.902 5.679 1.00 95.12 194 ASP A O 1
ATOM 1523 N N . VAL A 1 195 ? -7.838 -2.617 6.178 1.00 96.00 195 VAL A N 1
ATOM 1524 C CA . VAL A 1 195 ? -7.795 -2.348 7.624 1.00 96.00 195 VAL A CA 1
ATOM 1525 C C . VAL A 1 195 ? -7.069 -1.032 7.907 1.00 96.00 195 VAL A C 1
ATOM 1527 O O . VAL A 1 195 ? -7.559 -0.227 8.693 1.00 96.00 195 VAL A O 1
ATOM 1530 N N . VAL A 1 196 ? -5.942 -0.755 7.241 1.00 96.44 196 VAL A N 1
ATOM 1531 C CA . VAL A 1 196 ? -5.248 0.537 7.378 1.00 96.44 196 VAL A CA 1
ATOM 1532 C C . VAL A 1 196 ? -6.120 1.686 6.876 1.00 96.44 196 VAL A C 1
ATOM 1534 O O . VAL A 1 196 ? -6.193 2.711 7.545 1.00 96.44 196 VAL A O 1
ATOM 1537 N N . ILE A 1 197 ? -6.827 1.536 5.751 1.00 94.75 197 ILE A N 1
ATOM 1538 C CA . ILE A 1 197 ? -7.805 2.547 5.317 1.00 94.75 197 ILE A CA 1
ATOM 1539 C C . ILE A 1 197 ? -8.830 2.782 6.425 1.00 94.75 197 ILE A C 1
ATOM 1541 O O . ILE A 1 197 ? -9.048 3.917 6.840 1.00 94.75 197 ILE A O 1
ATOM 1545 N N . GLN A 1 198 ? -9.438 1.707 6.917 1.00 94.81 198 GLN A N 1
ATOM 1546 C CA . GLN A 1 198 ? -10.533 1.778 7.872 1.00 94.81 198 GLN A CA 1
ATOM 1547 C C . GLN A 1 198 ? -10.124 2.443 9.195 1.00 94.81 198 GLN A C 1
ATOM 1549 O O . GLN A 1 198 ? -10.914 3.203 9.747 1.00 94.81 198 GLN A O 1
ATOM 1554 N N . TRP A 1 199 ? -8.908 2.179 9.681 1.00 96.31 199 TRP A N 1
ATOM 1555 C CA . TRP A 1 199 ? -8.469 2.571 11.025 1.00 96.31 199 TRP A CA 1
ATOM 1556 C C . TRP A 1 199 ? -7.485 3.739 11.077 1.00 96.31 199 TRP A C 1
ATOM 1558 O O . TRP A 1 199 ? -7.304 4.327 12.139 1.00 96.31 199 TRP A O 1
ATOM 1568 N N . CYS A 1 200 ? -6.825 4.066 9.968 1.00 96.75 200 CYS A N 1
ATOM 1569 C CA . CYS A 1 200 ? -5.707 5.011 9.963 1.00 96.75 200 CYS A CA 1
ATOM 1570 C C . CYS A 1 200 ? -5.934 6.219 9.062 1.0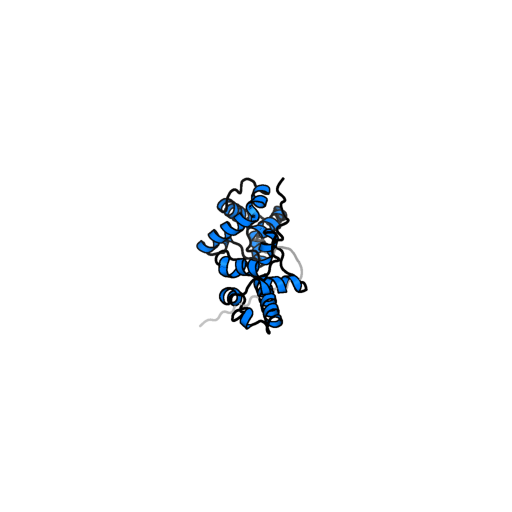0 96.75 200 CYS A C 1
ATOM 1572 O O . CYS A 1 200 ? -5.079 7.103 9.026 1.00 96.75 200 CYS A O 1
ATOM 1574 N N . THR A 1 201 ? -7.041 6.261 8.316 1.00 95.81 201 THR A N 1
ATOM 1575 C CA . THR A 1 201 ? -7.358 7.388 7.435 1.00 95.81 201 THR A CA 1
ATOM 1576 C C . THR A 1 201 ? -8.517 8.202 7.971 1.00 95.81 201 THR A C 1
ATOM 1578 O O . THR A 1 201 ? -9.405 7.686 8.649 1.00 95.81 201 THR A O 1
ATOM 1581 N N . LYS A 1 202 ? -8.493 9.498 7.668 1.00 93.38 202 LYS A N 1
ATOM 1582 C CA . LYS A 1 202 ? -9.616 10.389 7.929 1.00 93.38 202 LYS A CA 1
ATOM 1583 C C . LYS A 1 202 ? -10.812 9.893 7.131 1.00 93.38 202 LYS A C 1
ATOM 1585 O O . LYS A 1 202 ? -10.671 9.498 5.969 1.00 93.38 202 LYS A O 1
ATOM 1590 N N . ASP A 1 203 ? -11.997 9.956 7.731 1.00 83.38 203 ASP A N 1
ATOM 1591 C CA . ASP A 1 203 ? -13.218 9.769 6.959 1.00 83.38 203 ASP A CA 1
ATOM 1592 C C . ASP A 1 203 ? -13.196 10.774 5.807 1.00 83.38 203 ASP A C 1
ATOM 1594 O O . ASP A 1 203 ? -12.953 11.969 6.011 1.00 83.38 203 ASP A O 1
ATOM 1598 N N . LYS A 1 204 ? -13.431 10.295 4.581 1.00 65.38 204 LYS A N 1
ATOM 1599 C CA . LYS A 1 204 ? -13.615 11.201 3.452 1.00 65.38 204 LYS A CA 1
ATOM 1600 C C . LYS A 1 204 ? -14.819 12.062 3.799 1.00 65.38 204 LYS A C 1
ATOM 1602 O O . LYS A 1 204 ? -15.945 11.572 3.784 1.00 65.38 204 LYS A O 1
ATOM 1607 N N . SER A 1 205 ? -14.568 13.324 4.140 1.00 38.28 205 SER A N 1
ATOM 1608 C CA . SER A 1 205 ? -15.594 14.353 4.177 1.00 38.28 205 SER A CA 1
ATOM 1609 C C . SER A 1 205 ? -16.284 14.297 2.821 1.00 38.28 205 SER A C 1
ATOM 1611 O O . SER A 1 205 ? -15.728 14.718 1.805 1.00 38.28 205 SER A O 1
ATOM 1613 N N . THR A 1 206 ? -17.465 13.686 2.777 1.00 36.56 206 THR A N 1
ATOM 1614 C CA . THR A 1 206 ? -18.388 13.859 1.670 1.00 36.56 206 THR A CA 1
ATOM 1615 C C . THR A 1 206 ? -18.753 15.331 1.698 1.00 36.56 206 THR A C 1
ATOM 1617 O O . THR A 1 206 ? -19.674 15.737 2.407 1.00 36.56 206 THR A O 1
ATOM 1620 N N . GLY A 1 207 ? -17.983 16.144 0.973 1.00 30.80 207 GLY A N 1
ATOM 1621 C CA . GLY A 1 207 ? -18.419 17.469 0.582 1.00 30.80 207 GLY A CA 1
ATOM 1622 C C . GLY A 1 207 ? -19.797 17.293 -0.034 1.00 30.80 207 GLY A C 1
ATOM 1623 O O . GLY A 1 207 ? -19.953 16.541 -0.996 1.00 30.80 207 GLY A O 1
ATOM 1624 N N . ALA A 1 208 ? -20.798 17.892 0.603 1.00 32.78 208 ALA A N 1
ATOM 1625 C CA . ALA A 1 208 ? -22.169 17.880 0.146 1.00 32.78 208 ALA A CA 1
ATOM 1626 C C . ALA A 1 208 ? -22.207 18.302 -1.327 1.00 32.78 208 ALA A C 1
ATOM 1628 O O . ALA A 1 208 ? -22.010 19.471 -1.656 1.00 32.78 208 ALA A O 1
ATOM 1629 N N . VAL A 1 209 ? -22.456 17.346 -2.220 1.00 34.09 209 VAL A N 1
ATOM 1630 C CA . VAL A 1 209 ? -22.937 17.662 -3.559 1.00 34.09 209 VAL A CA 1
ATOM 1631 C C . VAL A 1 209 ? -24.407 18.000 -3.370 1.00 34.09 209 VAL A C 1
ATOM 1633 O O . VAL A 1 209 ? -25.255 17.118 -3.263 1.00 34.09 209 VAL A O 1
ATOM 1636 N N . SER A 1 210 ? -24.685 19.296 -3.240 1.00 26.28 210 SER A N 1
ATOM 1637 C CA . SER A 1 210 ? -26.030 19.821 -3.441 1.00 26.28 210 SER A CA 1
ATOM 1638 C C . SER A 1 210 ? -26.433 19.484 -4.879 1.00 26.28 210 SER A C 1
ATOM 1640 O O . SER A 1 210 ? -25.684 19.840 -5.792 1.00 26.28 210 SER A O 1
ATOM 1642 N N . PRO A 1 211 ? -27.562 18.798 -5.114 1.00 36.84 211 PRO A N 1
ATOM 1643 C CA . PRO A 1 211 ? -28.078 18.649 -6.463 1.00 36.84 211 PRO A CA 1
ATOM 1644 C C . PRO A 1 211 ? -28.467 20.037 -6.987 1.00 36.84 211 PRO A C 1
ATOM 1646 O O . PRO A 1 211 ? -29.146 20.796 -6.290 1.00 36.84 211 PRO A O 1
ATOM 1649 N N . ALA A 1 212 ? -27.978 20.366 -8.181 1.00 36.06 212 ALA A N 1
ATOM 1650 C CA . ALA A 1 212 ? -28.548 21.395 -9.042 1.00 36.06 212 ALA A CA 1
ATOM 1651 C C . ALA A 1 212 ? -29.466 20.709 -10.057 1.00 36.06 212 ALA A C 1
ATOM 1653 O O . ALA A 1 212 ? -29.091 19.599 -10.507 1.00 36.06 212 ALA A O 1
#

Radius of gyration: 31.33 Å; chains: 1; bounding box: 107×64×56 Å

Sequence (212 aa):
MKTTSAILTGTAATGGVVGGGVLANSLISKSASKETLGDYFNSKKLTLISSLEDSKEDKQWSEEFTLDQANIKKYDSKITDKEKLKSWCQDSLKLEKEKNKELIPHLEKWCVLGTIESRLLRSGSELIGDSEEAEWTKIYNKHTTSEDRAKVNLTGTKEQNTNNKTTDIQTIKQFCTDKKGRTFLAEEKASVYDVVIQWCTKDKSTGAVSPA

Foldseek 3Di:
DDDDDDDDDDDDDDDDDDDDDPPPPPDPPPVPPQQFLLNVCVVVVWAFLVVDDPVQSVLLLQVLCVLCVVVVCVVPVVCNGSVSLVVCLVVRRRHRCVVPVVCNVVNCSRGTFDFLQSSCVSNVWAFDDPPNVVQLVVLLVVFFQQVLLVLLPHHGGCVVCVVVSVVSSVSLVVSLVVRRRDGDTSVCCVSRSVNNSSRTTGDPPPPDPDDD

Organism: Mycoplasma haemofelis (strain Langford 1) (NCBI:txid941640)

pLDDT: mean 84.15, std 21.2, range [26.28, 97.94]

Secondary structure (DSSP, 8-state):
--------------------------S------PPBHHHHHHHTTPPBGGGS-HHHHHHHHHHHHHHHHHHHHHH-TT--SHHHHHHHHHHHHTSBGGG-GGGHHHHHHHTB--BHHHHHHHHTPPBPPTT-HHHHHHHHHH--SHHHHHTTT--S-TGGGGGGHHHHHHHHHHHHHHHHTSBP-GGGIIIIIHHHHHHHB-----------